Protein AF-A0A4P9Y122-F1 (afdb_monomer)

Sequence (209 aa):
MAFLYACLHCFLRSVYAMAVWLRGRWRLWKDEWLSVSVKDPSSVGAIARQTQHLPRIPTHLGLIPPSRHFTEADLVRIARWAGAIKGIRQVDQVEASLIEVSKEVGRPIDLSDLTLESSHRRGHDHGPGEKDGGTMGRERIAQMARELARERVESSSLGDSEEHPRLTVAALNDRISDPAFPDPELLILYGDEVELQGFPPWQIRLTEF

pLDDT: mean 71.27, std 18.93, range [28.31, 97.38]

Structure (mmCIF, N/CA/C/O backbone):
data_AF-A0A4P9Y122-F1
#
_entry.id   AF-A0A4P9Y122-F1
#
loop_
_atom_site.group_PDB
_atom_site.id
_atom_site.type_symbol
_atom_site.label_atom_id
_atom_site.label_alt_id
_atom_site.label_comp_id
_atom_site.label_asym_id
_atom_site.label_entity_id
_atom_site.label_seq_id
_atom_site.pdbx_PDB_ins_code
_atom_site.Cartn_x
_atom_site.Cartn_y
_atom_site.Cartn_z
_atom_site.occupancy
_atom_site.B_iso_or_equiv
_atom_site.auth_seq_id
_atom_site.auth_comp_id
_atom_site.auth_asym_id
_atom_site.auth_atom_id
_atom_site.pdbx_PDB_model_num
ATOM 1 N N . MET A 1 1 ? 38.522 -2.779 -70.940 1.00 82.25 1 MET A N 1
ATOM 2 C CA . MET A 1 1 ? 37.314 -3.358 -70.305 1.00 82.25 1 MET A CA 1
ATOM 3 C C . MET A 1 1 ? 37.564 -3.879 -68.888 1.00 82.25 1 MET A C 1
ATOM 5 O O . MET A 1 1 ? 36.831 -3.468 -68.002 1.00 82.25 1 MET A O 1
ATOM 9 N N . ALA A 1 2 ? 38.599 -4.689 -68.623 1.00 91.88 2 ALA A N 1
ATOM 10 C CA . ALA A 1 2 ? 38.867 -5.236 -67.277 1.00 91.88 2 ALA A CA 1
ATOM 11 C C . ALA A 1 2 ? 39.013 -4.178 -66.155 1.00 91.88 2 ALA A C 1
ATOM 13 O O . ALA A 1 2 ? 38.461 -4.354 -65.073 1.00 91.88 2 ALA A O 1
ATOM 14 N N . PHE A 1 3 ? 39.671 -3.044 -66.429 1.00 93.94 3 PHE A N 1
ATOM 15 C CA . PHE A 1 3 ? 39.811 -1.945 -65.459 1.00 93.94 3 PHE A CA 1
ATOM 16 C C . PHE A 1 3 ? 38.470 -1.325 -65.032 1.00 93.94 3 PHE A C 1
ATOM 18 O O . PHE A 1 3 ? 38.277 -1.047 -63.854 1.00 93.94 3 PHE A O 1
ATOM 25 N N . LEU A 1 4 ? 37.518 -1.160 -65.958 1.00 94.88 4 LEU A N 1
ATOM 26 C CA . LEU A 1 4 ? 36.194 -0.608 -65.641 1.00 94.88 4 LEU A CA 1
ATOM 27 C C . LEU A 1 4 ? 35.393 -1.557 -64.739 1.00 94.88 4 LEU A C 1
ATOM 29 O O . LEU A 1 4 ? 34.766 -1.104 -63.785 1.00 94.88 4 LEU A O 1
ATOM 33 N N . TYR A 1 5 ? 35.473 -2.870 -64.987 1.00 95.44 5 TYR A N 1
ATOM 34 C CA . TYR A 1 5 ? 34.848 -3.879 -64.126 1.00 95.44 5 TYR A CA 1
ATOM 35 C C . TYR A 1 5 ? 35.468 -3.914 -62.726 1.00 95.44 5 TYR A C 1
ATOM 37 O O . TYR A 1 5 ? 34.734 -3.993 -61.743 1.00 95.44 5 TYR A O 1
ATOM 45 N N . ALA A 1 6 ? 36.796 -3.800 -62.619 1.00 95.81 6 ALA A N 1
ATOM 46 C CA . ALA A 1 6 ? 37.477 -3.738 -61.329 1.00 95.81 6 ALA A CA 1
ATOM 47 C C . ALA A 1 6 ? 37.061 -2.492 -60.526 1.00 95.81 6 ALA A C 1
ATOM 49 O O . ALA A 1 6 ? 36.707 -2.609 -59.352 1.00 95.81 6 ALA A O 1
ATOM 50 N N . CYS A 1 7 ? 37.014 -1.317 -61.165 1.00 96.50 7 CYS A N 1
ATOM 51 C CA . CYS A 1 7 ? 36.560 -0.081 -60.524 1.00 96.50 7 CYS A CA 1
ATOM 52 C C . CYS A 1 7 ? 35.098 -0.169 -60.064 1.00 96.50 7 CYS A C 1
ATOM 54 O O . CYS A 1 7 ? 34.792 0.178 -58.922 1.00 96.50 7 CYS A O 1
ATOM 56 N N . LEU A 1 8 ? 34.205 -0.685 -60.915 1.00 96.38 8 LEU A N 1
ATOM 57 C CA . LEU A 1 8 ? 32.789 -0.856 -60.585 1.00 96.38 8 LEU A CA 1
ATOM 58 C C . LEU A 1 8 ? 32.594 -1.827 -59.411 1.00 96.38 8 LEU A C 1
ATOM 60 O O . LEU A 1 8 ? 31.821 -1.552 -58.494 1.00 96.38 8 LEU A O 1
ATOM 64 N N . HIS A 1 9 ? 33.328 -2.940 -59.404 1.00 95.31 9 HIS A N 1
ATOM 65 C CA . HIS A 1 9 ? 33.256 -3.935 -58.340 1.00 95.31 9 HIS A CA 1
ATOM 66 C C . HIS A 1 9 ? 33.777 -3.389 -56.998 1.00 95.31 9 HIS A C 1
ATOM 68 O O . HIS A 1 9 ? 33.175 -3.633 -55.949 1.00 95.31 9 HIS A O 1
ATOM 74 N N . CYS A 1 10 ? 34.869 -2.617 -57.009 1.00 96.81 10 CYS A N 1
ATOM 75 C CA . CYS A 1 10 ? 35.375 -1.935 -55.814 1.00 96.81 10 CYS A CA 1
ATOM 76 C C . CYS A 1 10 ? 34.373 -0.904 -55.278 1.00 96.81 10 CYS A C 1
ATOM 78 O O . CYS A 1 10 ? 34.146 -0.839 -54.068 1.00 96.81 10 CYS A O 1
ATOM 80 N N . PHE A 1 11 ? 33.723 -0.150 -56.167 1.00 97.38 11 PHE A N 1
ATOM 81 C CA . PHE A 1 11 ? 32.698 0.817 -55.787 1.00 97.38 11 PHE A CA 1
ATOM 82 C C . PHE A 1 11 ? 31.483 0.140 -55.137 1.00 97.38 11 PHE A C 1
ATOM 84 O O . PHE A 1 11 ? 31.090 0.515 -54.034 1.00 97.38 11 PHE A O 1
ATOM 91 N N . LEU A 1 12 ? 30.946 -0.917 -55.756 1.00 97.19 12 LEU A N 1
ATOM 92 C CA . LEU A 1 12 ? 29.828 -1.698 -55.210 1.00 97.19 12 LEU A CA 1
ATOM 93 C C . LEU A 1 12 ? 30.150 -2.287 -53.830 1.00 97.19 12 LEU A C 1
ATOM 95 O O . LEU A 1 12 ? 29.321 -2.210 -52.924 1.00 97.19 12 LEU A O 1
ATOM 99 N N . ARG A 1 13 ? 31.364 -2.822 -53.638 1.00 96.31 13 ARG A N 1
ATOM 100 C CA . ARG A 1 13 ? 31.810 -3.322 -52.327 1.00 96.31 13 ARG A CA 1
ATOM 101 C C . ARG A 1 13 ? 31.891 -2.221 -51.273 1.00 96.31 13 ARG A C 1
ATOM 103 O O . ARG A 1 13 ? 31.473 -2.456 -50.142 1.00 96.31 13 ARG A O 1
ATOM 110 N N . SER A 1 14 ? 32.389 -1.041 -51.636 1.00 96.94 14 SER A N 1
ATOM 111 C CA . SER A 1 14 ? 32.466 0.110 -50.729 1.00 96.94 14 SER A CA 1
ATOM 112 C C . SER A 1 14 ? 31.074 0.589 -50.309 1.00 96.94 14 SER A C 1
ATOM 114 O O . SER A 1 14 ? 30.795 0.723 -49.119 1.00 96.94 14 SER A O 1
ATOM 116 N N . VAL A 1 15 ? 30.157 0.742 -51.271 1.00 97.12 15 VAL A N 1
ATOM 117 C CA . VAL A 1 15 ? 28.767 1.138 -51.001 1.00 97.12 15 VAL A CA 1
ATOM 118 C C . VAL A 1 15 ? 28.062 0.106 -50.120 1.00 97.12 15 VAL A C 1
ATOM 120 O O . VAL A 1 15 ? 27.401 0.478 -49.151 1.00 97.12 15 VAL A O 1
ATOM 123 N N . TYR A 1 16 ? 28.237 -1.187 -50.402 1.00 96.81 16 TYR A N 1
ATOM 124 C CA . TYR A 1 16 ? 27.654 -2.252 -49.588 1.00 96.81 16 TYR A CA 1
ATOM 125 C C . TYR A 1 16 ? 28.206 -2.250 -48.155 1.00 96.81 16 TYR A C 1
ATOM 127 O O . TYR A 1 16 ? 27.434 -2.294 -47.197 1.00 96.81 16 TYR A O 1
ATOM 135 N N . ALA A 1 17 ? 29.527 -2.137 -47.989 1.00 95.69 17 ALA A N 1
ATOM 136 C CA . ALA A 1 17 ? 30.156 -2.053 -46.673 1.00 95.69 17 ALA A CA 1
ATOM 137 C C . ALA A 1 17 ? 29.669 -0.823 -45.890 1.00 95.69 17 ALA A C 1
ATOM 139 O O . ALA A 1 17 ? 29.343 -0.933 -44.707 1.00 95.69 17 ALA A O 1
ATOM 140 N N . MET A 1 18 ? 29.535 0.324 -46.560 1.00 96.38 18 MET A N 1
ATOM 141 C CA . MET A 1 18 ? 29.007 1.550 -45.966 1.00 96.38 18 MET A CA 1
ATOM 142 C C . MET A 1 18 ? 27.544 1.390 -45.538 1.00 96.38 18 MET A C 1
ATOM 144 O O . MET A 1 18 ? 27.188 1.798 -44.436 1.00 96.38 18 MET A O 1
ATOM 148 N N . ALA A 1 19 ? 26.706 0.742 -46.350 1.00 96.25 19 ALA A N 1
ATOM 149 C CA . ALA A 1 19 ? 25.311 0.473 -46.007 1.00 96.25 19 ALA A CA 1
ATOM 150 C C . ALA A 1 19 ? 25.177 -0.465 -44.794 1.00 96.25 19 ALA A C 1
ATOM 152 O O . ALA A 1 19 ? 24.363 -0.216 -43.902 1.00 96.25 19 ALA A O 1
ATOM 153 N N . VAL A 1 20 ? 25.999 -1.518 -44.720 1.00 95.00 20 VAL A N 1
ATOM 154 C CA . VAL A 1 20 ? 26.025 -2.437 -43.569 1.00 95.00 20 VAL A CA 1
ATOM 155 C C . VAL A 1 20 ? 26.505 -1.716 -42.306 1.00 95.00 20 VAL A C 1
ATOM 157 O O . VAL A 1 20 ? 25.888 -1.864 -41.248 1.00 95.00 20 VAL A O 1
ATOM 160 N N . TRP A 1 21 ? 27.546 -0.887 -42.419 1.00 96.25 21 TRP A N 1
ATOM 161 C CA . TRP A 1 21 ? 28.059 -0.082 -41.310 1.00 96.25 21 TRP A CA 1
ATOM 162 C C . TRP A 1 21 ? 27.022 0.933 -40.808 1.00 96.25 21 TRP A C 1
ATOM 164 O O . TRP A 1 21 ? 26.738 0.977 -39.611 1.00 96.25 21 TRP A O 1
ATOM 174 N N . LEU A 1 22 ? 26.375 1.672 -41.717 1.00 95.50 22 LEU A N 1
ATOM 175 C CA . LEU A 1 22 ? 25.293 2.613 -41.403 1.00 95.50 22 LEU A CA 1
ATOM 176 C C . LEU A 1 22 ? 24.115 1.916 -40.718 1.00 95.50 22 LEU A C 1
ATOM 178 O O . LEU A 1 22 ? 23.595 2.420 -39.726 1.00 95.50 22 LEU A O 1
ATOM 182 N N . ARG A 1 23 ? 23.719 0.726 -41.186 1.00 93.38 23 ARG A N 1
ATOM 183 C CA . ARG A 1 23 ? 22.642 -0.058 -40.563 1.00 93.38 23 ARG A CA 1
ATOM 184 C C . ARG A 1 23 ? 23.013 -0.551 -39.160 1.00 93.38 23 ARG A C 1
ATOM 186 O O . ARG A 1 23 ? 22.141 -0.642 -38.296 1.00 93.38 23 ARG A O 1
ATOM 193 N N . GLY A 1 24 ? 24.281 -0.884 -38.920 1.00 91.06 24 GLY A N 1
ATOM 194 C CA . GLY A 1 24 ? 24.791 -1.202 -37.583 1.00 91.06 24 GLY A CA 1
ATOM 195 C C . GLY A 1 24 ? 24.736 0.010 -36.652 1.00 91.06 24 GLY A C 1
ATOM 196 O O . GLY A 1 24 ? 24.164 -0.068 -35.568 1.00 91.06 24 GLY A O 1
ATOM 197 N N . ARG A 1 25 ? 25.246 1.151 -37.127 1.00 92.44 25 ARG A N 1
ATOM 198 C CA . ARG A 1 25 ? 25.264 2.431 -36.405 1.00 92.44 25 ARG A CA 1
ATOM 199 C C . ARG A 1 25 ? 23.854 2.917 -36.050 1.00 92.44 25 ARG A C 1
ATOM 201 O O . ARG A 1 25 ? 23.623 3.336 -34.923 1.00 92.44 25 ARG A O 1
ATOM 208 N N . TRP A 1 26 ? 22.910 2.791 -36.984 1.00 91.06 26 TRP A N 1
ATOM 209 C CA . TRP A 1 26 ? 21.507 3.160 -36.786 1.00 91.06 26 TRP A CA 1
ATOM 210 C C . TRP A 1 26 ? 20.840 2.367 -35.660 1.00 91.06 26 TRP A C 1
ATOM 212 O O . TRP A 1 26 ? 20.051 2.932 -34.914 1.00 91.06 26 TRP A O 1
ATOM 222 N N . ARG A 1 27 ? 21.150 1.071 -35.508 1.00 87.31 27 ARG A N 1
ATOM 223 C CA . ARG A 1 27 ? 20.587 0.258 -34.416 1.00 87.31 27 ARG A CA 1
ATOM 224 C C . ARG A 1 27 ? 21.072 0.729 -33.048 1.00 87.31 27 ARG A C 1
ATOM 226 O O . ARG A 1 27 ? 20.244 0.952 -32.179 1.00 87.31 27 ARG A O 1
ATOM 233 N N . LEU A 1 28 ? 22.373 0.980 -32.911 1.00 84.81 28 LEU A N 1
ATOM 234 C CA . LEU A 1 28 ? 22.946 1.506 -31.668 1.00 84.81 28 LEU A CA 1
ATOM 235 C C . LEU A 1 28 ? 22.356 2.871 -31.304 1.00 84.81 28 LEU A C 1
ATOM 237 O O . LEU A 1 28 ? 21.944 3.085 -30.170 1.00 84.81 28 LEU A O 1
ATOM 241 N N . TRP A 1 29 ? 22.246 3.766 -32.288 1.00 86.19 29 TRP A N 1
ATOM 242 C C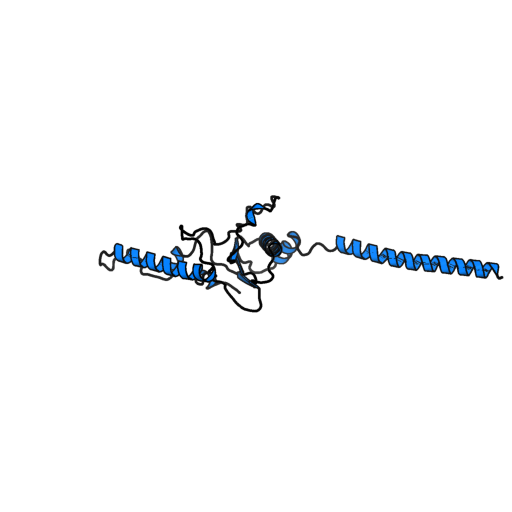A . TRP A 1 29 ? 21.617 5.068 -32.082 1.00 86.19 29 TRP A CA 1
ATOM 243 C C . TRP A 1 29 ? 20.145 4.948 -31.721 1.00 86.19 29 TRP A C 1
ATOM 245 O O . TRP A 1 29 ? 19.684 5.681 -30.861 1.00 86.19 29 TRP A O 1
ATOM 255 N N . LYS A 1 30 ? 19.402 4.031 -32.346 1.00 85.38 30 LYS A N 1
ATOM 256 C CA . LYS A 1 30 ? 17.987 3.815 -32.037 1.00 85.38 30 LYS A CA 1
ATOM 257 C C . LYS A 1 30 ? 17.795 3.371 -30.586 1.00 85.38 30 LYS A C 1
ATOM 259 O O . LYS A 1 30 ? 16.884 3.875 -29.940 1.00 85.38 30 LYS A O 1
ATOM 264 N N . ASP A 1 31 ? 18.639 2.478 -30.079 1.00 74.88 31 ASP A N 1
ATOM 265 C CA . ASP A 1 31 ? 18.526 1.972 -28.707 1.00 74.88 31 ASP A CA 1
ATOM 266 C C . ASP A 1 31 ? 18.892 3.051 -27.671 1.00 74.88 31 ASP A C 1
ATOM 268 O O . ASP A 1 31 ? 18.203 3.199 -26.664 1.00 74.88 31 ASP A O 1
ATOM 272 N N . GLU A 1 32 ? 19.903 3.876 -27.959 1.00 78.25 32 GLU A N 1
ATOM 273 C CA . GLU A 1 32 ? 20.288 5.030 -27.133 1.00 78.25 32 GLU A CA 1
ATOM 274 C C . GLU A 1 32 ? 19.241 6.158 -27.174 1.00 78.25 32 GLU A C 1
ATOM 276 O O . GLU A 1 32 ? 18.927 6.779 -26.162 1.00 78.25 32 GLU A O 1
ATOM 281 N N . TRP A 1 33 ? 18.620 6.402 -28.330 1.00 75.44 33 TRP A N 1
ATOM 282 C CA . TRP A 1 33 ? 17.546 7.391 -28.439 1.00 75.44 33 TRP A CA 1
ATOM 283 C C . TRP A 1 33 ? 16.262 6.927 -27.751 1.00 75.44 33 TRP A C 1
ATOM 285 O O . TRP A 1 33 ? 15.559 7.733 -27.143 1.00 75.44 33 TRP A O 1
ATOM 295 N N . LEU A 1 34 ? 15.943 5.633 -27.829 1.00 66.75 34 LEU A N 1
ATOM 296 C CA . LEU A 1 34 ? 14.786 5.066 -27.141 1.00 66.75 34 LEU A CA 1
ATOM 297 C C . LEU A 1 34 ? 14.987 5.057 -25.623 1.00 66.75 34 LEU A C 1
ATOM 299 O O . LEU A 1 34 ? 14.037 5.366 -24.910 1.00 66.75 34 LEU A O 1
ATOM 303 N N . SER A 1 35 ? 16.196 4.797 -25.118 1.00 59.69 35 SER A N 1
ATOM 304 C CA . SER A 1 35 ? 16.461 4.866 -23.674 1.00 59.69 35 SER A CA 1
ATOM 305 C C . SER A 1 35 ? 16.363 6.292 -23.119 1.00 59.69 35 SER A C 1
ATOM 307 O O . SER A 1 35 ? 15.914 6.476 -21.992 1.00 59.69 35 SER A O 1
ATOM 309 N N . VAL A 1 36 ? 16.697 7.308 -23.921 1.00 64.81 36 VAL A N 1
ATOM 310 C CA . VAL A 1 36 ? 16.536 8.728 -23.556 1.00 64.81 36 VAL A CA 1
ATOM 311 C C . VAL A 1 36 ? 15.088 9.215 -23.727 1.00 64.81 36 VAL A C 1
ATOM 313 O O . VAL A 1 36 ? 14.647 10.119 -23.016 1.00 64.81 36 VAL A O 1
ATOM 316 N N . SER A 1 37 ? 14.327 8.639 -24.664 1.00 56.31 37 SER A N 1
ATOM 317 C CA . SER A 1 37 ? 12.972 9.103 -25.003 1.00 56.31 37 SER A CA 1
ATOM 318 C C . SER A 1 37 ? 11.857 8.406 -24.215 1.00 56.31 37 SER A C 1
ATOM 320 O O . SER A 1 37 ? 10.784 8.989 -24.026 1.00 56.31 37 SER A O 1
ATOM 322 N N . VAL A 1 38 ? 12.094 7.197 -23.694 1.00 55.53 38 VAL A N 1
ATOM 323 C CA . VAL A 1 38 ? 11.171 6.560 -22.750 1.00 55.53 38 VAL A CA 1
ATOM 324 C C . VAL A 1 38 ? 11.290 7.300 -21.422 1.00 55.53 38 VAL A C 1
ATOM 326 O O . VAL A 1 38 ? 12.152 7.015 -20.596 1.00 55.53 38 VAL A O 1
ATOM 329 N N . LYS A 1 39 ? 10.410 8.289 -21.225 1.00 59.78 39 LYS A N 1
ATOM 330 C CA . LYS A 1 39 ? 10.147 8.858 -19.901 1.00 59.78 39 LYS A CA 1
ATOM 331 C C . LYS A 1 39 ? 9.916 7.695 -18.955 1.00 59.78 39 LYS A C 1
ATOM 333 O O . LYS A 1 39 ? 8.984 6.926 -19.178 1.00 59.78 39 LYS A O 1
ATOM 338 N N . ASP A 1 40 ? 10.773 7.588 -17.947 1.00 61.84 40 ASP A N 1
ATOM 339 C CA . ASP A 1 40 ? 10.692 6.545 -16.940 1.00 61.84 40 ASP A CA 1
ATOM 340 C C . ASP A 1 40 ? 9.242 6.480 -16.422 1.00 61.84 40 ASP A C 1
ATOM 342 O O . ASP A 1 40 ? 8.759 7.462 -15.837 1.00 61.84 40 ASP A O 1
ATOM 346 N N . PRO A 1 41 ? 8.501 5.388 -16.692 1.00 62.00 41 PRO A N 1
ATOM 347 C CA . PRO A 1 41 ? 7.119 5.262 -16.246 1.00 62.00 41 PRO A CA 1
ATOM 348 C C . PRO A 1 41 ? 7.031 5.264 -14.716 1.00 62.00 41 PRO A C 1
ATOM 350 O O . PRO A 1 41 ? 5.981 5.585 -14.173 1.00 62.00 41 PRO A O 1
ATOM 353 N N . SER A 1 42 ? 8.143 4.989 -14.023 1.00 64.31 42 SER A N 1
ATOM 354 C CA . SER A 1 42 ? 8.256 5.088 -12.569 1.00 64.31 42 SER A CA 1
ATOM 355 C C . SER A 1 42 ? 8.569 6.503 -12.066 1.00 64.31 42 SER A C 1
ATOM 357 O O . SER A 1 42 ? 8.695 6.723 -10.858 1.00 64.31 42 SER A O 1
ATOM 359 N N . SER A 1 43 ? 8.674 7.489 -12.966 1.00 76.88 43 SER A N 1
ATOM 360 C CA . SER A 1 43 ? 8.840 8.881 -12.563 1.00 76.88 43 SER A CA 1
ATOM 361 C C . SER A 1 43 ? 7.612 9.363 -11.788 1.00 76.88 43 SER A C 1
ATOM 363 O O . SER A 1 43 ? 6.468 9.197 -12.211 1.00 76.88 43 SER A O 1
ATOM 365 N N . VAL A 1 44 ? 7.863 10.031 -10.661 1.00 73.81 44 VAL A N 1
ATOM 366 C CA . VAL A 1 44 ? 6.844 10.608 -9.763 1.00 73.81 44 VAL A CA 1
ATOM 367 C C . VAL A 1 44 ? 5.807 11.427 -10.544 1.00 73.81 44 VAL A C 1
ATOM 369 O O . VAL A 1 44 ? 4.607 11.323 -10.308 1.00 73.81 44 VAL A O 1
ATOM 372 N N . GLY A 1 45 ? 6.253 12.198 -11.542 1.00 75.25 45 GLY A N 1
ATOM 373 C CA . GLY A 1 45 ? 5.366 13.006 -12.379 1.00 75.25 45 GLY A CA 1
ATOM 374 C C . GLY A 1 45 ? 4.485 12.202 -13.343 1.00 75.25 45 GLY A C 1
ATOM 375 O O . GLY A 1 45 ? 3.397 12.667 -13.680 1.00 75.25 45 GLY A O 1
ATOM 376 N N . ALA A 1 46 ? 4.924 11.026 -13.801 1.00 80.38 46 ALA A N 1
ATOM 377 C CA . ALA A 1 46 ? 4.092 10.135 -14.609 1.00 80.38 46 ALA A CA 1
ATOM 378 C C . ALA A 1 46 ? 3.002 9.485 -13.749 1.00 80.38 46 ALA A C 1
ATOM 380 O O . ALA A 1 46 ? 1.834 9.525 -14.132 1.00 80.38 46 ALA A O 1
ATOM 381 N N . ILE A 1 47 ? 3.370 9.004 -12.558 1.00 80.44 47 ILE A N 1
ATOM 382 C CA . ILE A 1 47 ? 2.447 8.399 -11.587 1.00 80.44 47 ILE A CA 1
ATOM 383 C C . ILE A 1 47 ? 1.379 9.410 -11.170 1.00 80.44 47 ILE A C 1
ATOM 385 O O . ILE A 1 47 ? 0.192 9.136 -11.310 1.00 80.44 47 ILE A O 1
ATOM 389 N N . ALA A 1 48 ? 1.782 10.624 -10.785 1.00 81.56 48 ALA A N 1
ATOM 390 C CA . ALA A 1 48 ? 0.846 11.674 -10.392 1.00 81.56 48 ALA A CA 1
ATOM 391 C C . ALA A 1 48 ? -0.165 12.024 -11.499 1.00 81.56 48 ALA A C 1
ATOM 393 O O . ALA A 1 48 ? -1.314 12.342 -11.211 1.00 81.56 48 ALA A O 1
ATOM 394 N N . ARG A 1 49 ? 0.234 11.971 -12.779 1.00 82.88 49 ARG A N 1
ATOM 395 C CA . ARG A 1 49 ? -0.687 12.178 -13.916 1.00 82.88 49 ARG A CA 1
ATOM 396 C C . ARG A 1 49 ? -1.611 10.984 -14.124 1.00 82.88 49 ARG A C 1
ATOM 398 O O . ARG A 1 49 ? -2.776 11.166 -14.463 1.00 82.88 49 ARG A O 1
ATOM 405 N N . GLN A 1 50 ? -1.098 9.772 -13.937 1.00 83.81 50 GLN A N 1
ATOM 406 C CA . GLN A 1 50 ? -1.887 8.550 -14.042 1.00 83.81 50 GLN A CA 1
ATOM 407 C C . GLN A 1 50 ? -2.882 8.404 -12.893 1.00 83.81 50 GLN A C 1
ATOM 409 O O . GLN A 1 50 ? -3.918 7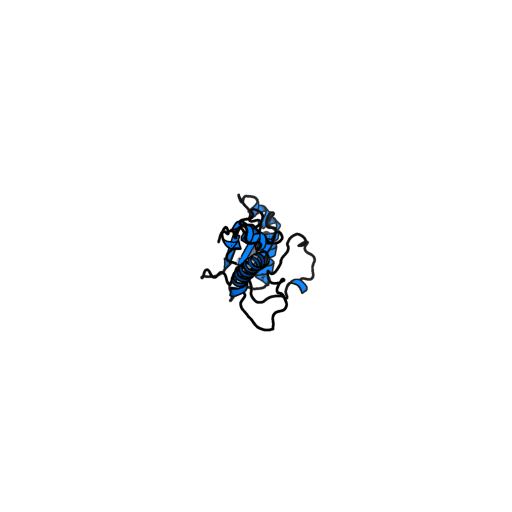.798 -13.085 1.00 83.81 50 GLN A O 1
ATOM 414 N N . THR A 1 51 ? -2.655 8.994 -11.726 1.00 85.75 51 THR A N 1
ATOM 415 C CA . THR A 1 51 ? -3.626 8.885 -10.627 1.00 85.75 51 THR A CA 1
ATOM 416 C C . THR A 1 51 ? -4.681 9.985 -10.618 1.00 85.75 51 THR A C 1
ATOM 418 O O . THR A 1 51 ? -5.671 9.864 -9.906 1.00 85.75 51 THR A O 1
ATOM 421 N N . GLN A 1 52 ? -4.540 11.027 -11.445 1.00 86.19 52 GLN A N 1
ATOM 422 C CA . GLN A 1 52 ? -5.498 12.144 -11.522 1.00 86.19 52 GLN A CA 1
ATOM 423 C C . GLN A 1 52 ? -6.910 11.744 -11.955 1.00 86.19 52 GLN A C 1
ATOM 425 O O . GLN A 1 52 ? -7.856 12.469 -11.665 1.00 86.19 52 GLN A O 1
ATOM 430 N N . HIS A 1 53 ? -7.052 10.636 -12.679 1.00 88.56 53 HIS A N 1
ATOM 431 C CA . HIS A 1 53 ? -8.344 10.179 -13.187 1.00 88.56 53 HIS A CA 1
ATOM 432 C C . HIS A 1 53 ? -8.998 9.112 -12.302 1.00 88.56 53 HIS A C 1
ATOM 434 O O . HIS A 1 53 ? -10.080 8.632 -12.638 1.00 88.56 53 HIS A O 1
ATOM 440 N N . LEU A 1 54 ? -8.355 8.719 -11.197 1.00 87.44 54 LEU A N 1
ATOM 441 C CA . LEU A 1 54 ? -8.935 7.751 -10.276 1.00 87.44 54 LEU A CA 1
ATOM 442 C C . LEU A 1 54 ? -10.099 8.401 -9.510 1.00 87.44 54 LEU A C 1
ATOM 444 O O . LEU A 1 54 ? -9.949 9.516 -9.008 1.00 87.44 54 LEU A O 1
ATOM 448 N N . PRO A 1 55 ? -11.258 7.726 -9.404 1.00 90.56 55 PRO A N 1
ATOM 449 C CA . PRO A 1 55 ? -12.443 8.294 -8.760 1.00 90.56 55 PRO A CA 1
ATOM 450 C C . PRO A 1 55 ? -12.264 8.463 -7.246 1.00 90.56 55 PRO A C 1
ATOM 452 O O . PRO A 1 55 ? -12.842 9.371 -6.652 1.00 90.56 55 PRO A O 1
ATOM 455 N N . ARG A 1 56 ? -11.465 7.590 -6.625 1.00 89.50 56 ARG A N 1
ATOM 456 C CA . ARG A 1 56 ? -11.130 7.616 -5.203 1.00 89.50 56 ARG A CA 1
ATOM 457 C C . ARG A 1 56 ? -9.686 7.161 -5.028 1.00 89.50 56 ARG A C 1
ATOM 459 O O . ARG A 1 56 ? -9.239 6.246 -5.714 1.00 89.50 56 ARG A O 1
ATOM 466 N N . ILE A 1 57 ? -8.974 7.822 -4.124 1.00 88.38 57 ILE A N 1
ATOM 467 C CA . ILE A 1 57 ? -7.609 7.478 -3.726 1.00 88.38 57 ILE A CA 1
ATOM 468 C C . ILE A 1 57 ? -7.664 7.143 -2.234 1.00 88.38 57 ILE A C 1
ATOM 470 O O . ILE A 1 57 ? -8.251 7.938 -1.492 1.00 88.38 57 ILE A O 1
ATOM 474 N N . PRO A 1 58 ? -7.097 6.004 -1.796 1.00 87.88 58 PRO A N 1
ATOM 475 C CA . PRO A 1 58 ? -7.042 5.678 -0.382 1.00 87.88 58 PRO A CA 1
ATOM 476 C C . PRO A 1 58 ? -6.159 6.689 0.356 1.00 87.88 58 PRO A C 1
ATOM 478 O O . PRO A 1 58 ? -5.105 7.098 -0.124 1.00 87.88 58 PRO A O 1
ATOM 481 N N . THR A 1 59 ? -6.598 7.108 1.530 1.00 84.38 59 THR A N 1
ATOM 482 C CA . THR A 1 59 ? -5.872 8.019 2.420 1.00 84.38 59 THR A CA 1
ATOM 483 C C . THR A 1 59 ? -4.808 7.289 3.231 1.00 84.38 59 THR A C 1
ATOM 485 O O . THR A 1 59 ? -3.734 7.845 3.474 1.00 84.38 59 THR A O 1
ATOM 488 N N . HIS A 1 60 ? -5.088 6.035 3.579 1.00 83.38 60 HIS A N 1
ATOM 489 C CA . HIS A 1 60 ? -4.181 5.133 4.265 1.00 83.38 60 HIS A CA 1
ATOM 490 C C . HIS A 1 60 ? -4.097 3.807 3.492 1.00 83.38 60 HIS A C 1
ATOM 492 O O . HIS A 1 60 ? -5.106 3.134 3.262 1.00 83.38 60 HIS A O 1
ATOM 498 N N . LEU A 1 61 ? -2.876 3.478 3.064 1.00 85.19 61 LEU A N 1
ATOM 499 C CA . LEU A 1 61 ? -2.514 2.256 2.360 1.00 85.19 61 LEU A CA 1
ATOM 500 C C . LEU A 1 61 ? -1.744 1.310 3.291 1.00 85.19 61 LEU A C 1
ATOM 502 O O . LEU A 1 61 ? -0.660 1.650 3.755 1.00 85.19 61 LEU A O 1
ATOM 506 N N . GLY A 1 62 ? -2.257 0.106 3.507 1.00 84.69 62 GLY A N 1
ATOM 507 C CA . GLY A 1 62 ? -1.513 -0.968 4.153 1.00 84.69 62 GLY A CA 1
ATOM 508 C C . GLY A 1 62 ? -0.761 -1.827 3.134 1.00 84.69 62 GLY A C 1
ATOM 509 O O . GLY A 1 62 ? -1.240 -2.069 2.022 1.00 84.69 62 GLY A O 1
ATOM 510 N N . LEU A 1 63 ? 0.393 -2.348 3.534 1.00 85.81 63 LEU A N 1
ATOM 511 C CA . LEU A 1 63 ? 1.225 -3.247 2.746 1.00 85.81 63 LEU A CA 1
ATOM 512 C C . LEU A 1 63 ? 1.591 -4.491 3.557 1.00 85.81 63 LEU A C 1
ATOM 514 O O . LEU A 1 63 ? 2.152 -4.383 4.651 1.00 85.81 63 LEU A O 1
ATOM 518 N N . ILE A 1 64 ? 1.335 -5.671 2.993 1.00 83.81 64 ILE A N 1
ATOM 519 C CA . ILE A 1 64 ? 1.806 -6.940 3.556 1.00 83.81 64 ILE A CA 1
ATOM 520 C C . ILE A 1 64 ? 2.714 -7.605 2.523 1.00 83.81 64 ILE A C 1
ATOM 522 O O . ILE A 1 64 ? 2.223 -8.146 1.524 1.00 83.81 64 ILE A O 1
ATOM 526 N N . PRO A 1 65 ? 4.040 -7.523 2.712 1.00 78.00 65 PRO A N 1
ATOM 527 C CA . PRO A 1 65 ? 4.985 -8.066 1.758 1.00 78.00 65 PRO A CA 1
ATOM 528 C C . PRO A 1 65 ? 5.024 -9.603 1.773 1.00 78.00 65 PRO A C 1
ATOM 530 O O . PRO A 1 65 ? 4.756 -10.238 2.799 1.00 78.00 65 PRO A O 1
ATOM 533 N N . PRO A 1 66 ? 5.414 -10.227 0.646 1.00 75.12 66 PRO A N 1
ATOM 534 C CA . PRO A 1 66 ? 5.623 -11.662 0.586 1.00 75.12 66 PRO A CA 1
ATOM 535 C C . PRO A 1 66 ? 6.923 -12.028 1.311 1.00 75.12 66 PRO A C 1
ATOM 537 O O . PRO A 1 66 ? 7.987 -11.475 1.031 1.00 75.12 66 PRO A O 1
ATOM 540 N N . SER A 1 67 ? 6.874 -13.049 2.162 1.00 68.12 67 SER A N 1
ATOM 541 C CA . SER A 1 67 ? 7.977 -13.446 3.054 1.00 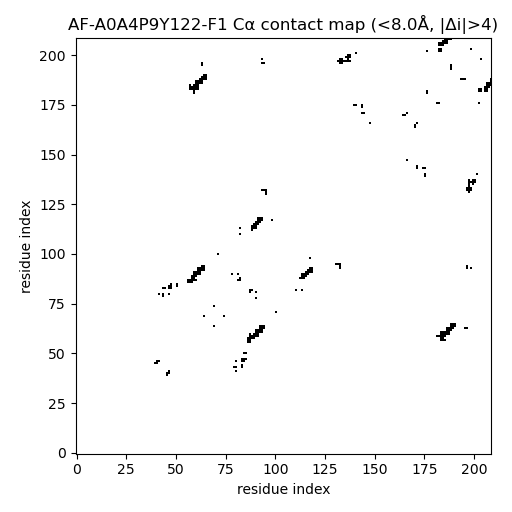68.12 67 SER A CA 1
ATOM 542 C C . SER A 1 67 ? 9.284 -13.897 2.375 1.00 68.12 67 SER A C 1
ATOM 544 O O . SER A 1 67 ? 10.281 -14.099 3.064 1.00 68.12 67 SER A O 1
ATOM 546 N N . ARG A 1 68 ? 9.319 -14.109 1.048 1.00 65.75 68 ARG A N 1
ATOM 547 C CA . ARG A 1 68 ? 10.459 -14.776 0.376 1.00 65.75 68 ARG A CA 1
ATOM 548 C C . ARG A 1 68 ? 11.221 -13.955 -0.662 1.00 65.75 68 ARG A C 1
ATOM 550 O O . ARG A 1 68 ? 12.334 -14.345 -1.004 1.00 65.75 68 ARG A O 1
ATOM 557 N N . HIS A 1 69 ? 10.681 -12.843 -1.159 1.00 69.38 69 HIS A N 1
ATOM 558 C CA . HIS A 1 69 ? 11.278 -12.140 -2.312 1.00 69.38 69 HIS A CA 1
ATOM 559 C C . HIS A 1 69 ? 11.199 -10.621 -2.252 1.00 69.38 69 HIS A C 1
ATOM 561 O O . HIS A 1 69 ? 11.543 -9.949 -3.222 1.00 69.38 69 HIS A O 1
ATOM 567 N N . PHE A 1 70 ? 10.746 -10.078 -1.135 1.00 75.88 70 PHE A N 1
ATOM 568 C CA . PHE A 1 70 ? 10.551 -8.654 -1.020 1.00 75.88 70 PHE A CA 1
ATOM 569 C C . PHE A 1 70 ? 11.844 -7.968 -0.610 1.00 75.88 70 PHE A C 1
ATOM 571 O O . PHE A 1 70 ? 12.409 -8.267 0.440 1.00 75.88 70 PHE A O 1
ATOM 578 N N . THR A 1 71 ? 12.351 -7.086 -1.468 1.00 79.81 71 THR A N 1
ATOM 579 C CA . THR A 1 71 ? 13.571 -6.341 -1.164 1.00 79.81 71 THR A CA 1
ATOM 580 C C . THR A 1 71 ? 13.235 -4.986 -0.561 1.00 79.81 71 THR A C 1
ATOM 582 O O . THR A 1 71 ? 12.228 -4.364 -0.889 1.00 79.81 71 THR A O 1
ATOM 585 N N . GLU A 1 72 ? 14.132 -4.456 0.263 1.00 75.19 72 GLU A N 1
ATOM 586 C CA . GLU A 1 72 ? 14.042 -3.080 0.762 1.00 75.19 72 GLU A CA 1
ATOM 587 C C . GLU A 1 72 ? 13.928 -2.050 -0.380 1.00 75.19 72 GLU A C 1
ATOM 589 O O . GLU A 1 72 ? 13.214 -1.051 -0.289 1.00 75.19 72 GLU A O 1
ATOM 594 N N . ALA A 1 73 ? 14.566 -2.327 -1.519 1.00 78.38 73 ALA A N 1
ATOM 595 C CA . ALA A 1 73 ? 14.442 -1.500 -2.710 1.00 78.38 73 ALA A CA 1
ATOM 596 C C . ALA A 1 73 ? 13.011 -1.479 -3.280 1.00 78.38 73 ALA A C 1
ATOM 598 O O . ALA A 1 73 ? 12.639 -0.512 -3.951 1.00 78.38 73 ALA A O 1
ATOM 599 N N . ASP A 1 74 ? 12.214 -2.527 -3.067 1.00 81.25 74 ASP A N 1
ATOM 600 C CA . ASP A 1 74 ? 10.799 -2.563 -3.448 1.00 81.25 74 ASP A CA 1
ATOM 601 C C . ASP A 1 74 ? 9.959 -1.696 -2.504 1.00 81.25 74 ASP A C 1
ATOM 603 O O . ASP A 1 74 ? 9.157 -0.897 -2.988 1.00 81.25 74 ASP A O 1
ATOM 607 N N . LEU A 1 75 ? 10.226 -1.730 -1.193 1.00 76.69 75 LEU A N 1
ATOM 608 C CA . LEU A 1 75 ? 9.593 -0.831 -0.214 1.00 76.69 75 LEU A CA 1
ATOM 609 C C . LEU A 1 75 ? 9.814 0.631 -0.543 1.00 76.69 75 LEU A C 1
ATOM 611 O O . LEU A 1 75 ? 8.865 1.407 -0.621 1.00 76.69 75 LEU A O 1
ATOM 615 N N . VAL A 1 76 ? 11.067 1.007 -0.789 1.00 77.75 76 VAL A N 1
ATOM 616 C CA . VAL A 1 76 ? 11.415 2.389 -1.128 1.00 77.75 76 VAL A CA 1
ATOM 617 C C . VAL A 1 76 ? 10.720 2.820 -2.421 1.00 77.75 76 VAL A C 1
ATOM 619 O O . VAL A 1 76 ? 10.315 3.977 -2.553 1.00 77.75 76 VAL A O 1
ATOM 622 N N . ARG A 1 77 ? 10.551 1.907 -3.386 1.00 81.31 77 ARG A N 1
ATOM 623 C CA . ARG A 1 77 ? 9.808 2.185 -4.622 1.00 81.31 77 ARG A CA 1
ATOM 624 C C . ARG A 1 77 ? 8.320 2.370 -4.355 1.00 81.31 77 ARG A C 1
ATOM 626 O O . ARG A 1 77 ? 7.763 3.352 -4.835 1.00 81.31 77 ARG A O 1
ATOM 633 N N . ILE A 1 78 ? 7.708 1.495 -3.567 1.00 82.19 78 ILE A N 1
ATOM 634 C CA . ILE A 1 78 ? 6.288 1.573 -3.218 1.00 82.19 78 ILE A CA 1
ATOM 635 C C . ILE A 1 78 ? 5.997 2.833 -2.403 1.00 82.19 78 ILE A C 1
ATOM 637 O O . ILE A 1 78 ? 5.082 3.571 -2.750 1.00 82.19 78 ILE A O 1
ATOM 641 N N . ALA A 1 79 ? 6.815 3.152 -1.401 1.00 77.56 79 ALA A N 1
ATOM 642 C CA . ALA A 1 79 ? 6.690 4.385 -0.630 1.00 77.56 79 ALA A CA 1
ATOM 643 C C . ALA A 1 79 ? 6.838 5.630 -1.518 1.00 77.56 79 ALA A C 1
ATOM 645 O O . ALA A 1 79 ? 6.068 6.582 -1.405 1.00 77.56 79 ALA A O 1
ATOM 646 N N . ARG A 1 80 ? 7.782 5.610 -2.470 1.00 76.56 80 ARG A N 1
ATOM 647 C CA . ARG A 1 80 ? 7.940 6.688 -3.457 1.00 76.56 80 ARG A CA 1
ATOM 648 C C . ARG A 1 80 ? 6.717 6.818 -4.361 1.00 76.56 80 ARG A C 1
ATOM 650 O O . ARG A 1 80 ? 6.339 7.934 -4.705 1.00 76.56 80 ARG A O 1
ATOM 657 N N . TRP A 1 81 ? 6.118 5.704 -4.771 1.00 82.00 81 TRP A N 1
ATOM 658 C CA . TRP A 1 81 ? 4.898 5.712 -5.574 1.00 82.00 81 TRP A CA 1
ATOM 659 C C . TRP A 1 81 ? 3.719 6.231 -4.769 1.00 82.00 81 TRP A C 1
ATOM 661 O O . TRP A 1 81 ? 3.041 7.132 -5.240 1.00 82.00 81 TRP A O 1
ATOM 671 N N . ALA A 1 82 ? 3.532 5.753 -3.542 1.00 81.06 82 ALA A N 1
ATOM 672 C CA . ALA A 1 82 ? 2.497 6.240 -2.646 1.00 81.06 82 ALA A CA 1
ATOM 673 C C . ALA A 1 82 ? 2.612 7.754 -2.426 1.00 81.06 82 ALA A C 1
ATOM 675 O O . ALA A 1 82 ? 1.631 8.471 -2.578 1.00 81.06 82 ALA A O 1
ATOM 676 N N . GLY A 1 83 ? 3.830 8.258 -2.213 1.00 76.69 83 GLY A N 1
ATOM 677 C CA . GLY A 1 83 ? 4.076 9.691 -2.097 1.00 76.69 83 GLY A CA 1
ATOM 678 C C . GLY A 1 83 ? 3.873 10.502 -3.372 1.00 76.69 83 GLY A C 1
ATOM 679 O O . GLY A 1 83 ? 3.530 11.681 -3.318 1.00 76.69 83 GLY A O 1
ATOM 680 N N . ALA A 1 84 ? 4.054 9.882 -4.538 1.00 77.75 84 ALA A N 1
ATOM 681 C CA . ALA A 1 84 ? 3.737 10.507 -5.818 1.00 77.75 84 ALA A CA 1
ATOM 682 C C . ALA A 1 84 ? 2.221 10.666 -6.027 1.00 77.75 84 ALA A C 1
ATOM 684 O O . ALA A 1 84 ? 1.780 11.546 -6.772 1.00 77.75 84 ALA A O 1
ATOM 685 N N . ILE A 1 85 ? 1.422 9.812 -5.386 1.00 81.81 85 ILE A N 1
ATOM 686 C CA . ILE A 1 85 ? -0.033 9.823 -5.470 1.00 81.81 85 ILE A CA 1
ATOM 687 C C . ILE A 1 85 ? -0.563 10.845 -4.468 1.00 81.81 85 ILE A C 1
ATOM 689 O O . ILE A 1 85 ? -0.640 10.609 -3.265 1.00 81.81 85 ILE A O 1
ATOM 693 N N . LYS A 1 86 ? -0.984 12.002 -4.978 1.00 72.25 86 LYS A N 1
ATOM 694 C CA . LYS A 1 86 ? -1.597 13.050 -4.158 1.00 72.25 86 LYS A CA 1
ATOM 695 C C . LYS A 1 86 ? -2.872 12.518 -3.486 1.00 72.25 86 LYS A C 1
ATOM 697 O O . LYS A 1 86 ? -3.905 12.415 -4.139 1.00 72.25 86 LYS A O 1
ATOM 702 N N . GLY A 1 87 ? -2.803 12.221 -2.191 1.00 66.56 87 GLY A N 1
ATOM 703 C CA . GLY A 1 87 ? -3.945 11.740 -1.407 1.00 66.56 87 GLY A CA 1
ATOM 704 C C . GLY A 1 87 ? -3.590 10.660 -0.391 1.00 66.56 87 GLY A C 1
ATOM 705 O O . GLY A 1 87 ? -4.211 10.637 0.669 1.00 66.56 87 GLY A O 1
ATOM 706 N N . ILE A 1 88 ? -2.563 9.849 -0.665 1.00 75.06 88 ILE A N 1
ATOM 707 C CA . ILE A 1 88 ?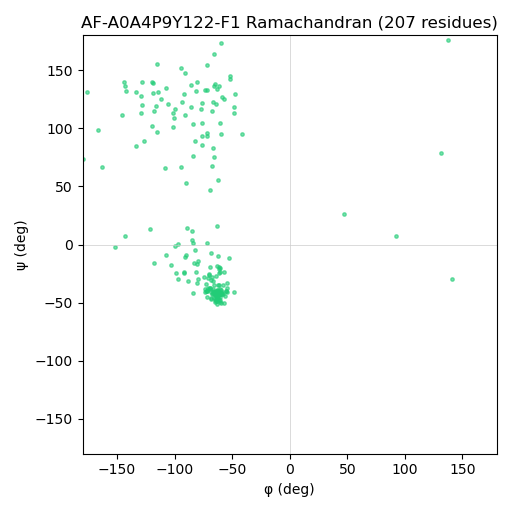 -2.050 8.880 0.308 1.00 75.06 88 ILE A CA 1
ATOM 708 C C . ILE A 1 88 ? -1.213 9.654 1.326 1.00 75.06 88 ILE A C 1
ATOM 710 O O . ILE A 1 88 ? -0.220 10.284 0.968 1.00 75.06 88 ILE A O 1
ATOM 714 N N . ARG A 1 89 ? -1.653 9.655 2.584 1.00 65.25 89 ARG A N 1
ATOM 715 C CA . ARG A 1 89 ? -0.967 10.339 3.693 1.00 65.25 89 ARG A CA 1
ATOM 716 C C . ARG A 1 89 ? -0.120 9.382 4.515 1.00 65.25 89 ARG A C 1
ATOM 718 O O . ARG A 1 89 ? 0.829 9.808 5.159 1.00 65.25 89 ARG A O 1
ATOM 725 N N . GLN A 1 90 ? -0.478 8.104 4.485 1.00 66.62 90 GLN A N 1
ATOM 726 C CA . GLN A 1 90 ? 0.119 7.097 5.337 1.00 66.62 90 GLN A CA 1
ATOM 727 C C . GLN A 1 90 ? 0.258 5.775 4.592 1.00 66.62 90 GLN A C 1
ATOM 729 O O . GLN A 1 90 ? -0.648 5.361 3.859 1.00 66.62 90 GLN A O 1
ATOM 734 N N . VAL A 1 91 ? 1.420 5.149 4.773 1.00 64.69 91 VAL A N 1
ATOM 735 C CA . VAL A 1 91 ? 1.738 3.828 4.240 1.00 64.69 91 VAL A CA 1
ATOM 736 C C . VAL A 1 91 ? 2.267 2.986 5.379 1.00 64.69 91 VAL A C 1
ATOM 738 O O . VAL A 1 91 ? 3.363 3.250 5.872 1.00 64.69 91 VAL A O 1
ATOM 741 N N . ASP A 1 92 ? 1.508 1.964 5.749 1.00 70.25 92 ASP A N 1
ATOM 742 C CA . ASP A 1 92 ? 1.871 1.090 6.850 1.00 70.25 92 ASP A CA 1
ATOM 743 C C . ASP A 1 92 ? 2.310 -0.268 6.339 1.00 70.25 92 ASP A C 1
ATOM 745 O O . ASP A 1 92 ? 1.683 -0.869 5.468 1.00 70.25 92 ASP A O 1
ATOM 749 N N . GLN A 1 93 ? 3.410 -0.757 6.897 1.00 67.75 93 GLN A N 1
ATOM 750 C CA . GLN A 1 93 ? 3.954 -2.068 6.592 1.00 67.75 93 GLN A CA 1
ATOM 751 C C . GLN A 1 93 ? 3.864 -2.949 7.831 1.00 67.75 93 GLN A C 1
ATOM 753 O O . GLN A 1 93 ? 4.309 -2.566 8.916 1.00 67.75 93 GLN A O 1
ATOM 758 N N . VAL A 1 94 ? 3.350 -4.162 7.646 1.00 55.91 94 VAL A N 1
ATOM 759 C 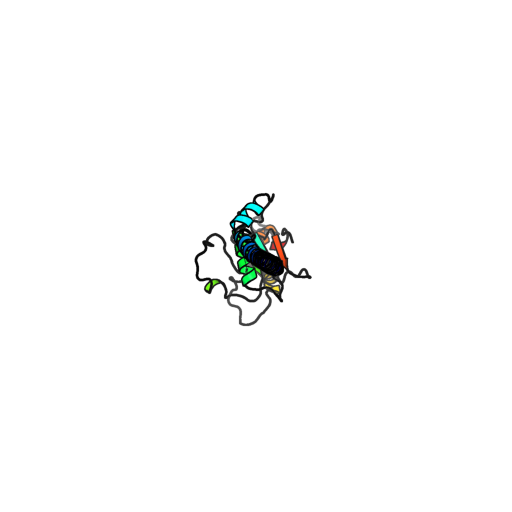CA . VAL A 1 94 ? 3.423 -5.214 8.660 1.00 55.91 94 VAL A CA 1
ATOM 760 C C . VAL A 1 94 ? 4.535 -6.169 8.261 1.00 55.91 94 VAL A C 1
ATOM 762 O O . VAL A 1 94 ? 4.360 -6.998 7.377 1.00 55.91 94 VAL A O 1
ATOM 765 N N . GLU A 1 95 ? 5.700 -6.033 8.892 1.00 54.16 95 GLU A N 1
ATOM 766 C CA . GLU A 1 95 ? 6.759 -7.037 8.800 1.00 54.16 95 GLU A CA 1
ATOM 767 C C . GLU A 1 95 ? 7.471 -7.195 10.151 1.00 54.16 95 GLU A C 1
ATOM 769 O O . GLU A 1 95 ? 7.839 -6.220 10.808 1.00 54.16 95 GLU A O 1
ATOM 774 N N . ALA A 1 96 ? 7.646 -8.450 10.577 1.00 44.84 96 ALA A N 1
ATOM 775 C CA . ALA A 1 96 ? 8.178 -8.851 11.884 1.00 44.84 96 ALA A CA 1
ATOM 776 C C . ALA A 1 96 ? 9.693 -8.601 12.064 1.00 44.84 96 ALA A C 1
ATOM 778 O O . ALA A 1 96 ? 10.258 -8.933 13.106 1.00 44.84 96 ALA A O 1
ATOM 779 N N . SER A 1 97 ? 10.373 -8.030 11.069 1.00 37.19 97 SER A N 1
ATOM 780 C CA . SER A 1 97 ? 11.808 -7.760 11.130 1.00 37.19 97 SER A CA 1
ATOM 781 C C . SER A 1 97 ? 12.232 -6.815 10.011 1.00 37.19 97 SER A C 1
ATOM 783 O O . SER A 1 97 ? 12.440 -7.291 8.905 1.00 37.19 97 SER A O 1
ATOM 785 N N . LEU A 1 98 ? 12.373 -5.512 10.284 1.00 36.34 98 LEU A N 1
ATOM 786 C CA . LEU A 1 98 ? 13.311 -4.599 9.597 1.00 36.34 98 LEU A CA 1
ATOM 787 C C . LEU A 1 98 ? 13.205 -3.182 10.190 1.00 36.34 98 LEU A C 1
ATOM 789 O O . LEU A 1 98 ? 12.670 -2.247 9.602 1.00 36.34 98 LEU A O 1
ATOM 793 N N . ILE A 1 99 ? 13.748 -3.021 11.397 1.00 35.88 99 ILE A N 1
ATOM 794 C CA . ILE A 1 99 ? 13.966 -1.720 12.045 1.00 35.88 99 ILE A CA 1
ATOM 795 C C . ILE A 1 99 ? 15.404 -1.284 11.735 1.00 35.88 99 ILE A C 1
ATOM 797 O O . ILE A 1 99 ? 16.238 -1.261 12.631 1.00 35.88 99 ILE A O 1
ATOM 801 N N . GLU A 1 100 ? 15.750 -0.986 10.481 1.00 37.41 100 GLU A N 1
ATOM 802 C CA . GLU A 1 100 ? 17.082 -0.394 10.215 1.00 37.41 100 GLU A CA 1
ATOM 803 C C . GLU A 1 100 ? 17.199 0.506 8.975 1.00 37.41 100 GLU A C 1
ATOM 805 O O . GLU A 1 100 ? 18.212 1.171 8.790 1.00 37.41 100 GLU A O 1
ATOM 810 N N . VAL A 1 101 ? 16.132 0.665 8.192 1.00 38.28 101 VAL A N 1
ATOM 811 C CA . VAL A 1 101 ? 16.179 1.386 6.903 1.00 38.28 101 VAL A CA 1
ATOM 812 C C . VAL A 1 101 ? 16.093 2.912 7.047 1.00 38.28 101 VAL A C 1
ATOM 814 O O . VAL A 1 101 ? 16.607 3.669 6.224 1.00 38.28 101 VAL A O 1
ATOM 817 N N . SER A 1 102 ? 15.516 3.410 8.145 1.00 36.44 102 SER A N 1
ATOM 818 C CA . SER A 1 102 ? 15.345 4.856 8.365 1.00 36.44 102 SER A CA 1
ATOM 819 C C . SER A 1 102 ? 16.664 5.618 8.594 1.00 36.44 102 SER A C 1
ATOM 821 O O . SER A 1 102 ? 16.634 6.846 8.679 1.00 36.44 102 SER A O 1
ATOM 823 N N . LYS A 1 103 ? 17.814 4.939 8.721 1.00 32.88 103 LYS A N 1
ATOM 824 C CA . LYS A 1 103 ? 19.103 5.589 9.019 1.00 32.88 103 LYS A CA 1
ATOM 825 C C . LYS A 1 103 ? 20.044 5.734 7.822 1.00 32.88 103 LYS A C 1
ATOM 827 O O . LYS A 1 103 ? 20.949 6.559 7.906 1.00 32.88 103 LYS A O 1
ATOM 832 N N . GLU A 1 104 ? 19.848 4.998 6.727 1.00 33.91 104 GLU A N 1
ATOM 833 C CA . GLU A 1 104 ? 20.884 4.878 5.684 1.00 33.91 104 GLU A CA 1
ATOM 834 C C . GLU A 1 104 ? 20.591 5.639 4.380 1.00 33.91 104 GLU A C 1
ATOM 836 O O . GLU A 1 104 ? 21.487 5.842 3.558 1.00 33.91 104 GLU A O 1
ATOM 841 N N . VAL A 1 105 ? 19.381 6.180 4.200 1.00 38.12 105 VAL A N 1
ATOM 842 C CA . VAL A 1 105 ? 19.051 6.964 2.999 1.00 38.12 105 VAL A CA 1
ATOM 843 C C . VAL A 1 105 ? 19.496 8.419 3.168 1.00 38.12 105 VAL A C 1
ATOM 845 O O . VAL A 1 105 ? 18.718 9.343 3.396 1.00 38.12 105 VAL A O 1
ATOM 848 N N . GLY A 1 106 ? 20.805 8.626 3.036 1.00 31.34 106 GLY A N 1
ATOM 849 C CA . GLY A 1 106 ? 21.430 9.936 2.904 1.00 31.34 106 GLY A CA 1
ATOM 850 C C . GLY A 1 106 ? 21.042 10.617 1.590 1.00 31.34 106 GLY A C 1
ATOM 851 O O . GLY A 1 106 ? 21.793 10.552 0.620 1.00 31.34 106 GLY A O 1
ATOM 852 N N . ARG A 1 107 ? 19.873 11.269 1.566 1.00 28.31 107 ARG A N 1
ATOM 853 C CA . ARG A 1 107 ? 19.520 12.464 0.771 1.00 28.31 107 ARG A CA 1
ATOM 854 C C . ARG A 1 107 ? 18.099 12.910 1.153 1.00 28.31 107 ARG A C 1
ATOM 856 O O . ARG A 1 107 ? 17.199 12.075 1.123 1.00 28.31 107 ARG A O 1
ATOM 863 N N . PRO A 1 108 ? 17.866 14.201 1.449 1.00 31.95 108 PRO A N 1
ATOM 864 C CA . PRO A 1 108 ? 16.534 14.700 1.752 1.00 31.95 108 PRO A CA 1
ATOM 865 C C . PRO A 1 108 ? 15.760 14.820 0.437 1.00 31.95 108 PRO A C 1
ATOM 867 O O . PRO A 1 108 ? 15.870 15.804 -0.289 1.00 31.95 108 PRO A O 1
ATOM 870 N N . ILE A 1 109 ? 15.017 13.777 0.086 1.00 40.59 109 ILE A N 1
ATOM 871 C CA . ILE A 1 109 ? 13.784 13.980 -0.670 1.00 40.59 109 ILE A CA 1
ATOM 872 C C . ILE A 1 109 ? 12.760 14.358 0.392 1.00 40.59 109 ILE A C 1
ATOM 874 O O . ILE A 1 109 ? 12.731 13.723 1.444 1.00 40.59 109 ILE A O 1
ATOM 878 N N . ASP A 1 110 ? 12.004 15.423 0.143 1.00 38.91 110 ASP A N 1
ATOM 879 C CA . ASP A 1 110 ? 11.021 15.994 1.063 1.00 38.91 110 ASP A CA 1
ATOM 880 C C . ASP A 1 110 ? 9.859 15.004 1.288 1.00 38.91 110 ASP A C 1
ATOM 882 O O . ASP A 1 110 ? 8.798 15.083 0.683 1.00 38.91 110 ASP A O 1
ATOM 886 N N . LEU A 1 111 ? 10.143 13.980 2.091 1.00 44.56 111 LEU A N 1
ATOM 887 C CA . LEU A 1 111 ? 9.247 12.954 2.621 1.00 44.56 111 LEU A CA 1
ATOM 888 C C . LEU A 1 111 ? 8.643 13.422 3.955 1.00 44.56 111 LEU A C 1
ATOM 890 O O . LEU A 1 111 ? 8.099 12.611 4.694 1.00 44.56 111 LEU A O 1
ATOM 894 N N . SER A 1 112 ? 8.761 14.713 4.285 1.00 42.22 112 SER A N 1
ATOM 895 C CA . SER A 1 112 ? 8.248 15.285 5.534 1.00 42.22 112 SER A CA 1
ATOM 896 C C . SER A 1 112 ? 6.727 15.135 5.678 1.00 42.22 112 SER A C 1
ATOM 898 O O . SER A 1 112 ? 6.230 15.128 6.801 1.00 42.22 112 SER A O 1
ATOM 900 N N . ASP A 1 113 ? 6.021 14.921 4.563 1.00 38.53 113 ASP A N 1
ATOM 901 C CA . ASP A 1 113 ? 4.579 14.667 4.518 1.00 38.53 113 ASP A CA 1
ATOM 902 C C . ASP A 1 113 ? 4.193 13.173 4.588 1.00 38.53 113 ASP A C 1
ATOM 904 O O . ASP A 1 113 ? 3.011 12.865 4.735 1.00 38.53 113 ASP A O 1
ATOM 908 N N . LEU A 1 114 ? 5.145 12.236 4.465 1.00 42.41 114 LEU A N 1
ATOM 909 C CA . LEU A 1 114 ? 4.877 10.791 4.469 1.00 42.41 114 LEU A CA 1
ATOM 910 C C . LEU A 1 114 ? 5.512 10.146 5.689 1.00 42.41 114 LEU A C 1
ATOM 912 O O . LEU A 1 114 ? 6.690 9.780 5.697 1.00 42.41 114 LEU A O 1
ATOM 916 N N . THR A 1 115 ? 4.696 9.976 6.720 1.00 45.81 115 THR A N 1
ATOM 917 C CA . THR A 1 115 ? 5.081 9.241 7.915 1.00 45.81 115 THR A CA 1
ATOM 918 C C . THR A 1 115 ? 5.143 7.749 7.574 1.00 45.81 115 THR A C 1
ATOM 920 O O . THR A 1 115 ? 4.133 7.054 7.559 1.00 45.81 115 THR A O 1
ATOM 923 N N . LEU A 1 116 ? 6.340 7.255 7.253 1.00 45.78 116 LEU A N 1
ATOM 924 C CA . LEU A 1 116 ? 6.647 5.823 7.247 1.00 45.78 116 LEU A CA 1
ATOM 925 C C . LEU A 1 116 ? 6.820 5.386 8.704 1.00 45.78 116 LEU A C 1
ATOM 927 O O . LEU A 1 116 ? 7.931 5.398 9.237 1.00 45.78 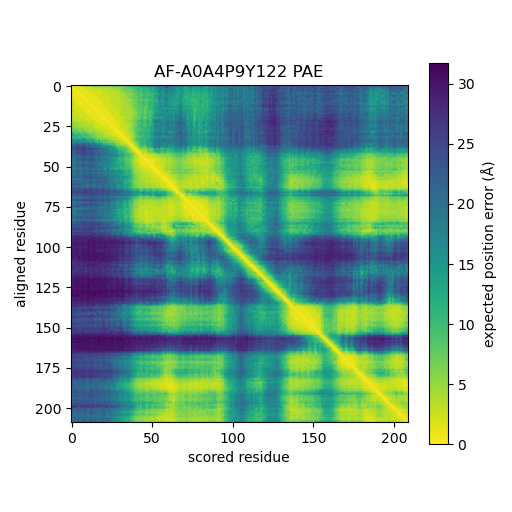116 LEU A O 1
ATOM 931 N N . GLU A 1 117 ? 5.720 5.049 9.373 1.00 46.53 117 GLU A N 1
ATOM 932 C CA . GLU A 1 117 ? 5.771 4.485 10.717 1.00 46.53 117 GLU A CA 1
ATOM 933 C C . GLU A 1 117 ? 5.573 2.972 10.672 1.00 46.53 117 GLU A C 1
ATOM 935 O O . GLU A 1 117 ? 4.509 2.446 10.376 1.00 46.53 117 GLU A O 1
ATOM 940 N N . SER A 1 118 ? 6.627 2.235 11.028 1.00 45.09 118 SER A N 1
ATOM 941 C CA . SER A 1 118 ? 6.467 0.840 11.425 1.00 45.09 118 SER A CA 1
ATOM 942 C C . SER A 1 118 ? 5.519 0.805 12.627 1.00 45.09 118 SER A C 1
ATOM 944 O O . SER A 1 118 ? 5.822 1.450 13.639 1.00 45.09 118 SER A O 1
ATOM 946 N N . SER A 1 119 ? 4.449 0.009 12.583 1.00 44.12 119 SER A N 1
ATOM 947 C CA . SER A 1 119 ? 3.465 -0.155 13.672 1.00 44.12 119 SER A CA 1
ATOM 948 C C . SER A 1 119 ? 4.043 -0.757 14.975 1.00 44.12 119 SER A C 1
ATOM 950 O O . SER A 1 119 ? 3.311 -1.240 15.837 1.00 44.12 119 SER A O 1
ATOM 952 N N . HIS A 1 120 ? 5.370 -0.758 15.125 1.00 43.50 120 HIS A N 1
ATOM 953 C CA . HIS A 1 120 ? 6.150 -1.471 16.126 1.00 43.50 120 HIS A CA 1
ATOM 954 C C . HIS A 1 120 ? 6.598 -0.608 17.323 1.00 43.50 120 HIS A C 1
ATOM 956 O O . HIS A 1 120 ? 7.218 -1.121 18.250 1.00 43.50 120 HIS A O 1
ATOM 962 N N . ARG A 1 121 ? 6.295 0.698 17.373 1.00 35.84 121 ARG A N 1
ATOM 963 C CA . ARG A 1 121 ? 6.718 1.566 18.494 1.00 35.84 121 ARG A CA 1
ATOM 964 C C . ARG A 1 121 ? 5.580 1.987 19.420 1.00 35.84 1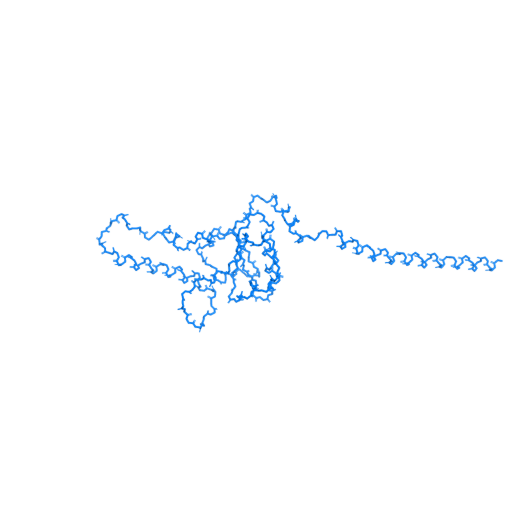21 ARG A C 1
ATOM 966 O O . ARG A 1 121 ? 5.291 3.170 19.570 1.00 35.84 121 ARG A O 1
ATOM 973 N N . ARG A 1 122 ? 4.993 1.016 20.122 1.00 39.69 122 ARG A N 1
ATOM 974 C CA . ARG A 1 122 ? 4.504 1.222 21.501 1.00 39.69 122 ARG A CA 1
ATOM 975 C C . ARG A 1 122 ? 4.273 -0.119 22.205 1.00 39.69 122 ARG A C 1
ATOM 977 O O . ARG A 1 122 ? 3.152 -0.507 22.501 1.00 39.69 122 ARG A O 1
ATOM 984 N N . GLY A 1 123 ? 5.370 -0.834 22.444 1.00 35.31 123 GLY A N 1
ATOM 985 C CA . GLY A 1 123 ? 5.430 -1.922 23.413 1.00 35.31 123 GLY A CA 1
ATOM 986 C C . GLY A 1 123 ? 6.065 -1.406 24.697 1.00 35.31 123 GLY A C 1
ATOM 987 O O . GLY A 1 123 ? 7.215 -0.970 24.687 1.00 35.31 123 GLY A O 1
ATOM 988 N N . HIS A 1 124 ? 5.293 -1.420 25.780 1.00 40.47 124 HIS A N 1
ATOM 989 C CA . HIS A 1 124 ? 5.830 -1.435 27.133 1.00 40.47 124 HIS A CA 1
ATOM 990 C C . HIS A 1 124 ? 6.856 -2.573 27.257 1.00 40.47 124 HIS A C 1
ATOM 992 O O . HIS A 1 124 ? 6.674 -3.637 26.675 1.00 40.47 124 HIS A O 1
ATOM 998 N N . ASP A 1 125 ? 7.917 -2.309 28.012 1.00 34.06 125 ASP A N 1
ATOM 999 C CA . ASP A 1 125 ? 9.052 -3.179 28.330 1.00 34.06 125 ASP A CA 1
ATOM 1000 C C . ASP A 1 125 ? 8.626 -4.638 28.631 1.00 34.06 125 ASP A C 1
ATOM 1002 O O . ASP A 1 125 ? 8.217 -4.974 29.746 1.00 34.06 125 ASP A O 1
ATOM 1006 N N . HIS A 1 126 ? 8.677 -5.513 27.624 1.00 38.69 126 HIS A N 1
ATOM 1007 C CA . HIS A 1 126 ? 8.495 -6.958 27.758 1.00 38.69 126 HIS A CA 1
ATOM 1008 C C . HIS A 1 126 ? 9.668 -7.678 27.093 1.00 38.69 126 HIS A C 1
ATOM 1010 O O . HIS A 1 126 ? 10.218 -7.222 26.093 1.00 38.69 126 HIS A O 1
ATOM 1016 N N . GLY A 1 127 ? 10.103 -8.748 27.763 1.00 31.14 127 GLY A N 1
ATOM 1017 C CA . GLY A 1 127 ? 11.431 -9.349 27.674 1.00 31.14 127 GLY A CA 1
ATOM 1018 C C . GLY A 1 127 ? 11.868 -9.852 26.293 1.00 31.14 127 GLY A C 1
ATOM 1019 O O . GLY A 1 127 ? 11.099 -9.883 25.334 1.00 31.14 127 GLY A O 1
ATOM 1020 N N . PRO A 1 128 ? 13.136 -10.278 26.182 1.00 33.31 128 PRO A N 1
ATOM 1021 C CA . PRO A 1 128 ? 13.735 -10.624 24.908 1.00 33.31 128 PRO A CA 1
ATOM 1022 C C . PRO A 1 128 ? 13.237 -11.996 24.446 1.00 33.31 128 PRO A C 1
ATOM 1024 O O . PRO A 1 128 ? 13.704 -13.027 24.927 1.00 33.31 128 PRO A O 1
ATOM 1027 N N . GLY A 1 129 ? 12.332 -12.002 23.469 1.00 37.56 129 GLY A N 1
ATOM 1028 C CA . GLY A 1 129 ? 12.100 -13.159 22.609 1.00 37.56 129 GLY A CA 1
ATOM 1029 C C . GLY A 1 129 ? 10.641 -13.549 22.438 1.00 37.56 129 GLY A C 1
ATOM 1030 O O . GLY A 1 129 ? 10.225 -14.556 22.988 1.00 37.56 129 GLY A O 1
ATOM 1031 N N . GLU A 1 130 ? 9.901 -12.844 21.581 1.00 38.16 130 GLU A N 1
ATOM 1032 C CA . GLU A 1 130 ? 8.703 -13.420 20.966 1.00 38.16 130 GLU A CA 1
ATOM 1033 C C . GLU A 1 130 ? 8.543 -12.875 19.541 1.00 38.16 130 GLU A C 1
ATOM 1035 O O . GLU A 1 130 ? 8.362 -11.680 19.315 1.00 38.16 130 GLU A O 1
ATOM 1040 N N . LYS A 1 131 ? 8.738 -13.764 18.561 1.00 44.22 131 LYS A N 1
ATOM 1041 C CA . LYS A 1 131 ? 8.739 -13.490 17.117 1.00 44.22 131 LYS A CA 1
ATOM 1042 C C . LYS A 1 131 ? 7.335 -13.650 16.518 1.00 44.22 131 LYS A C 1
ATOM 1044 O O . LYS A 1 131 ? 7.189 -14.378 15.545 1.00 44.22 131 LYS A O 1
ATOM 1049 N N . ASP A 1 132 ? 6.319 -12.992 17.062 1.00 46.41 132 ASP A N 1
ATOM 1050 C CA . ASP A 1 132 ? 4.970 -13.065 16.488 1.00 46.41 132 ASP A CA 1
ATOM 1051 C C . ASP A 1 132 ? 4.401 -11.668 16.215 1.00 46.41 132 ASP A C 1
ATOM 1053 O O . ASP A 1 132 ? 3.666 -11.086 17.007 1.00 46.41 132 ASP A O 1
ATOM 1057 N N . GLY A 1 133 ? 4.668 -11.145 15.012 1.00 47.34 133 GLY A N 1
ATOM 1058 C CA . GLY A 1 133 ? 3.842 -10.065 14.445 1.00 47.34 133 GLY A CA 1
ATOM 1059 C C . GLY A 1 133 ? 2.359 -10.471 14.343 1.00 47.34 133 GLY A C 1
ATOM 1060 O O . GLY A 1 133 ? 1.476 -9.622 14.429 1.00 47.34 133 GLY A O 1
ATOM 1061 N N . GLY A 1 134 ? 2.107 -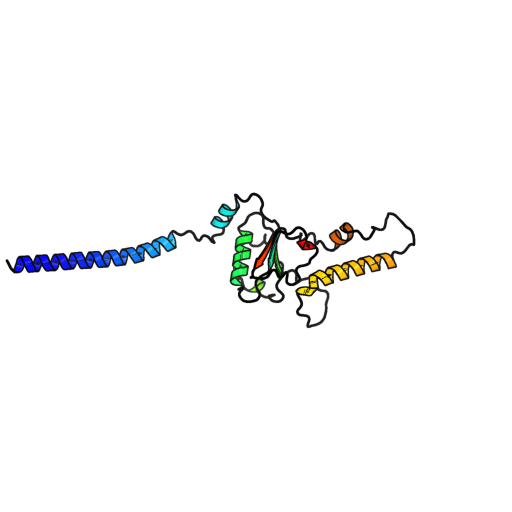11.789 14.286 1.00 47.88 134 GLY A N 1
ATOM 1062 C CA . GLY A 1 134 ? 0.817 -12.483 14.292 1.00 47.88 134 GLY A CA 1
ATOM 1063 C C . GLY A 1 134 ? -0.117 -12.158 15.463 1.00 47.88 134 GLY A C 1
ATOM 1064 O O . GLY A 1 134 ? -1.338 -12.059 15.297 1.00 47.88 134 GLY A O 1
ATOM 1065 N N . THR A 1 135 ? 0.440 -12.039 16.667 1.00 53.00 135 THR A N 1
ATOM 1066 C CA . THR A 1 135 ? -0.328 -11.959 17.918 1.00 53.00 135 THR A CA 1
ATOM 1067 C C . THR A 1 135 ? -0.639 -10.531 18.328 1.00 53.00 135 THR A C 1
ATOM 1069 O O . THR A 1 135 ? -1.667 -10.312 18.967 1.00 53.00 135 THR A O 1
ATOM 1072 N N . MET A 1 136 ? 0.155 -9.552 17.892 1.00 62.41 136 MET A N 1
ATOM 1073 C CA . MET A 1 136 ? 0.112 -8.178 18.402 1.00 62.41 136 MET A CA 1
ATOM 1074 C C . MET A 1 136 ? -1.263 -7.511 18.237 1.00 62.41 136 MET A C 1
ATOM 1076 O O . MET A 1 136 ? -1.766 -6.867 19.159 1.00 62.41 136 MET A O 1
ATOM 1080 N N . GLY A 1 137 ? -1.927 -7.712 17.094 1.00 69.00 137 GLY A N 1
ATOM 1081 C CA . GLY A 1 137 ? -3.261 -7.159 16.857 1.00 69.00 137 GLY A CA 1
ATOM 1082 C C . GLY A 1 137 ? -4.345 -7.773 17.748 1.00 69.00 137 GLY A C 1
ATOM 1083 O O . GLY A 1 137 ? -5.182 -7.064 18.308 1.00 69.00 137 GLY A O 1
ATOM 1084 N N . ARG A 1 138 ? -4.320 -9.099 17.920 1.00 76.62 138 ARG A N 1
ATOM 1085 C CA . ARG A 1 138 ? -5.279 -9.830 18.768 1.00 76.62 138 ARG A CA 1
ATOM 1086 C C . ARG A 1 138 ? -5.024 -9.580 20.251 1.00 76.62 138 ARG A C 1
ATOM 1088 O O . ARG A 1 138 ? -5.968 -9.413 21.021 1.00 76.62 138 ARG A O 1
ATOM 1095 N N . GLU A 1 139 ? -3.758 -9.532 20.635 1.00 79.62 139 GLU A N 1
ATOM 1096 C CA . GLU A 1 139 ? -3.316 -9.269 21.995 1.00 79.62 139 GLU A CA 1
ATOM 1097 C C . GLU A 1 139 ? -3.697 -7.860 22.433 1.00 79.62 139 GLU A C 1
ATOM 1099 O O . GLU A 1 139 ? -4.261 -7.704 23.513 1.00 79.62 139 GLU A O 1
ATOM 1104 N N . ARG A 1 140 ? -3.519 -6.854 21.569 1.00 77.12 140 ARG A N 1
ATOM 1105 C CA . ARG A 1 140 ? -3.939 -5.478 21.857 1.00 77.12 140 ARG A CA 1
ATOM 1106 C C . ARG A 1 140 ? -5.446 -5.376 22.090 1.00 77.12 140 ARG A C 1
ATOM 1108 O O . ARG A 1 140 ? -5.865 -4.732 23.046 1.00 77.12 140 ARG A O 1
ATOM 1115 N N . ILE A 1 141 ? -6.268 -6.059 21.287 1.00 81.81 141 ILE A N 1
ATOM 1116 C CA . ILE A 1 141 ? -7.724 -6.118 21.515 1.00 81.81 141 ILE A CA 1
ATOM 1117 C C . ILE A 1 141 ? -8.027 -6.757 22.877 1.00 81.81 141 ILE A C 1
ATOM 1119 O O . ILE A 1 141 ? -8.812 -6.218 23.660 1.00 81.81 141 ILE A O 1
ATOM 1123 N N . ALA A 1 142 ? -7.392 -7.892 23.180 1.00 84.38 142 ALA A N 1
ATOM 1124 C CA . ALA A 1 142 ? -7.587 -8.591 24.446 1.00 84.38 142 ALA A CA 1
ATOM 1125 C C . ALA A 1 142 ? -7.139 -7.745 25.648 1.00 84.38 142 ALA A C 1
ATOM 1127 O O . ALA A 1 142 ? -7.818 -7.726 26.674 1.00 84.38 142 ALA A O 1
ATOM 1128 N N . GLN A 1 143 ? -6.026 -7.023 25.524 1.00 85.31 143 GLN A N 1
ATOM 1129 C CA . GLN A 1 143 ? -5.517 -6.114 26.542 1.00 85.31 143 GLN A CA 1
ATOM 1130 C C . GLN A 1 143 ? -6.502 -4.969 26.800 1.00 85.31 143 GLN A C 1
ATOM 1132 O O . GLN A 1 143 ? -6.904 -4.776 27.945 1.00 85.31 143 GLN A O 1
ATOM 1137 N N . MET A 1 144 ? -6.965 -4.277 25.754 1.00 82.31 144 MET A N 1
ATOM 1138 C CA . MET A 1 144 ? -7.941 -3.186 25.890 1.00 82.31 144 MET A CA 1
ATOM 1139 C C . MET A 1 144 ? -9.252 -3.663 26.520 1.00 82.31 144 MET A C 1
ATOM 1141 O O . MET A 1 144 ? -9.821 -2.984 27.374 1.00 82.31 144 MET A O 1
ATOM 1145 N N . ALA A 1 145 ? -9.715 -4.864 26.164 1.00 83.00 145 ALA A N 1
ATOM 1146 C CA . ALA A 1 145 ? -10.895 -5.459 26.783 1.00 83.00 145 ALA A CA 1
ATOM 1147 C C . ALA A 1 145 ? -10.694 -5.739 28.285 1.00 83.00 145 ALA A C 1
ATOM 1149 O O . ALA A 1 145 ? -11.608 -5.501 29.077 1.00 83.00 145 ALA A O 1
ATOM 1150 N N . ARG A 1 146 ? -9.506 -6.210 28.699 1.00 86.00 146 ARG A N 1
ATOM 1151 C CA . ARG A 1 146 ? -9.171 -6.418 30.120 1.00 86.00 146 ARG A CA 1
ATOM 1152 C C . ARG A 1 146 ? -9.099 -5.102 30.886 1.00 86.00 146 ARG A C 1
ATOM 1154 O O . ARG A 1 146 ? -9.603 -5.045 32.002 1.00 86.00 146 ARG A O 1
ATOM 1161 N N . GLU A 1 147 ? -8.499 -4.068 30.303 1.00 84.38 147 GLU A N 1
ATOM 1162 C CA . GLU A 1 147 ? -8.419 -2.734 30.909 1.00 84.38 147 GLU A CA 1
ATOM 1163 C C . GLU A 1 147 ? -9.819 -2.145 31.120 1.00 84.38 147 GLU A C 1
ATOM 1165 O O . GLU A 1 147 ? -10.157 -1.764 32.238 1.00 84.38 147 GLU A O 1
ATOM 1170 N N . LEU A 1 148 ? -10.685 -2.205 30.102 1.00 80.06 148 LEU A N 1
ATOM 1171 C CA . LEU A 1 148 ? -12.089 -1.788 30.205 1.00 80.06 148 LEU A CA 1
ATOM 1172 C C . LEU A 1 148 ? -12.866 -2.579 31.268 1.00 80.06 148 LEU A C 1
ATOM 1174 O O . LEU A 1 148 ? -13.657 -2.012 32.025 1.00 80.06 148 LEU A O 1
ATOM 1178 N N . ALA A 1 149 ? -12.652 -3.895 31.340 1.00 80.19 149 ALA A N 1
ATOM 1179 C CA . ALA A 1 149 ? -13.286 -4.736 32.350 1.00 80.19 149 ALA A CA 1
ATOM 1180 C C . ALA A 1 149 ? -12.801 -4.387 33.766 1.00 80.19 149 ALA A C 1
ATOM 1182 O O . ALA A 1 149 ? -13.610 -4.314 34.690 1.00 80.19 149 ALA A O 1
ATOM 1183 N N . ARG A 1 150 ? -11.496 -4.142 33.933 1.00 82.44 150 ARG A N 1
ATOM 1184 C CA . ARG A 1 150 ? -10.886 -3.777 35.214 1.00 82.44 150 ARG A CA 1
ATOM 1185 C C . ARG A 1 150 ? -11.396 -2.431 35.716 1.00 82.44 150 ARG A C 1
ATOM 1187 O O . ARG A 1 150 ? -11.839 -2.353 36.857 1.00 82.44 150 ARG A O 1
ATOM 1194 N N . GLU A 1 151 ? -11.414 -1.418 34.854 1.00 79.88 151 GLU A N 1
ATOM 1195 C CA . GLU A 1 151 ? -11.963 -0.098 35.179 1.00 79.88 151 GLU A CA 1
ATOM 1196 C C . GLU A 1 151 ? -13.408 -0.197 35.654 1.00 79.88 151 GLU A C 1
ATOM 1198 O O . GLU A 1 151 ? -13.781 0.455 36.623 1.00 79.88 151 GLU A O 1
ATOM 1203 N N . ARG A 1 152 ? -14.224 -1.055 35.031 1.00 72.69 152 ARG A N 1
ATOM 1204 C CA . ARG A 1 152 ? -15.616 -1.274 35.443 1.00 72.69 152 ARG A CA 1
ATOM 1205 C C . ARG A 1 152 ? -15.751 -1.942 36.814 1.00 72.69 152 ARG A C 1
ATOM 1207 O O . ARG A 1 152 ? -16.656 -1.603 37.569 1.00 72.69 152 ARG A O 1
ATOM 1214 N N . VAL A 1 153 ? -14.879 -2.897 37.135 1.00 78.19 153 VAL A N 1
ATOM 1215 C CA . VAL A 1 153 ? -14.871 -3.551 38.454 1.00 78.19 153 VAL A CA 1
ATOM 1216 C C . VAL A 1 153 ? -14.427 -2.566 39.541 1.00 78.19 153 VAL A C 1
ATOM 1218 O O . VAL A 1 153 ? -15.035 -2.522 40.610 1.00 78.19 153 VAL A O 1
ATOM 1221 N N . GLU A 1 154 ? -13.418 -1.741 39.259 1.00 77.94 154 GLU A N 1
ATOM 1222 C CA . GLU A 1 154 ? -12.889 -0.735 40.190 1.00 77.94 154 GLU A CA 1
ATOM 1223 C C . GLU A 1 154 ? -13.848 0.456 40.374 1.00 77.94 154 GLU A C 1
ATOM 1225 O O . GLU A 1 154 ? -13.978 0.977 41.479 1.00 77.94 154 GLU A O 1
ATOM 1230 N N . SER A 1 155 ? -14.584 0.842 39.325 1.00 69.31 155 SER A N 1
ATOM 1231 C CA . SER A 1 155 ? -15.601 1.908 39.353 1.00 69.31 155 SER A CA 1
ATOM 1232 C C . SER A 1 155 ? -16.987 1.449 39.819 1.00 69.31 155 SER A C 1
ATOM 1234 O O . SER A 1 155 ? -17.943 2.214 39.708 1.00 69.31 155 SER A O 1
ATOM 1236 N N . SER A 1 156 ? -17.117 0.232 40.367 1.00 55.25 156 SER A N 1
ATOM 1237 C CA . SER A 1 156 ? -18.381 -0.340 40.851 1.00 55.25 156 SER A CA 1
ATOM 1238 C C . SER A 1 156 ? -18.959 0.381 42.085 1.00 55.25 156 SER A C 1
ATOM 1240 O O . SER A 1 156 ? -19.123 -0.178 43.166 1.00 55.25 156 SER A O 1
ATOM 1242 N N . SER A 1 157 ? -19.400 1.626 41.901 1.00 50.47 157 SER A N 1
ATOM 1243 C CA . SER A 1 157 ? -20.672 2.028 42.487 1.00 50.47 157 SER A CA 1
ATOM 1244 C C . SER A 1 157 ? -21.756 1.227 41.753 1.00 50.47 157 SER A C 1
ATOM 1246 O O . SER A 1 157 ? -21.899 1.291 40.535 1.00 50.47 157 SER A O 1
ATOM 1248 N N . LEU A 1 158 ? -22.430 0.356 42.501 1.00 49.97 158 LEU A N 1
ATOM 1249 C CA . LEU A 1 158 ? -23.421 -0.639 42.072 1.00 49.97 158 LEU A CA 1
ATOM 1250 C C . LEU A 1 158 ? -24.749 -0.017 41.592 1.00 49.97 158 LEU A C 1
ATOM 1252 O O . LEU A 1 158 ? -25.827 -0.438 42.006 1.00 49.97 158 LEU A O 1
ATOM 1256 N N . GLY A 1 159 ? -24.692 1.005 40.747 1.00 45.81 159 GLY A N 1
ATOM 1257 C CA . GLY A 1 159 ? -25.866 1.602 40.126 1.00 45.81 159 GLY A CA 1
ATOM 1258 C C . GLY A 1 159 ? -25.771 1.487 38.617 1.00 45.81 159 GLY A C 1
ATOM 1259 O O . GLY A 1 159 ? -24.709 1.726 38.047 1.00 45.81 159 GLY A O 1
ATOM 1260 N N . ASP A 1 160 ? -26.892 1.185 37.965 1.00 50.81 160 ASP A N 1
ATOM 1261 C CA . ASP A 1 160 ? -27.139 1.503 36.556 1.00 50.81 160 ASP A CA 1
ATOM 1262 C C . ASP A 1 160 ? -27.115 3.036 36.347 1.00 50.81 160 ASP A C 1
ATOM 1264 O O . ASP A 1 160 ? -28.089 3.641 35.905 1.00 50.81 160 ASP A O 1
ATOM 1268 N N . SER A 1 161 ? -26.024 3.701 36.732 1.00 48.12 161 SER A N 1
ATOM 1269 C CA . SER A 1 161 ? -25.810 5.114 36.465 1.00 48.12 161 SER A CA 1
ATOM 1270 C C . SER A 1 161 ? -25.422 5.259 35.002 1.00 48.12 161 SER A C 1
ATOM 1272 O O . SER A 1 161 ? -24.424 4.702 34.540 1.00 48.12 161 SER A O 1
ATOM 1274 N N . GLU A 1 162 ? -26.221 6.049 34.292 1.00 53.16 162 GLU A N 1
ATOM 1275 C CA . GLU A 1 162 ? -26.080 6.441 32.884 1.00 53.16 162 GLU A CA 1
ATOM 1276 C C . GLU A 1 162 ? -24.700 7.041 32.526 1.00 53.16 162 GLU A C 1
ATOM 1278 O O . GLU A 1 162 ? -24.372 7.174 31.351 1.00 53.16 162 GLU A O 1
ATOM 1283 N N . GLU A 1 163 ? -23.867 7.366 33.520 1.00 53.16 163 GLU A N 1
ATOM 1284 C CA . GLU A 1 163 ? -22.518 7.924 33.354 1.00 53.16 163 GLU A CA 1
ATOM 1285 C C . GLU A 1 163 ? -21.435 6.889 33.005 1.00 53.16 163 GLU A C 1
ATOM 1287 O O . GLU A 1 163 ? -20.351 7.270 32.561 1.00 53.16 163 GLU A O 1
ATOM 1292 N N . HIS A 1 164 ? -21.696 5.584 33.157 1.00 53.19 164 HIS A N 1
ATOM 1293 C CA . HIS A 1 164 ? -20.720 4.556 32.789 1.00 53.19 164 HIS A CA 1
ATOM 1294 C C . HIS A 1 164 ? -21.056 3.938 31.430 1.00 53.19 164 HIS A C 1
ATOM 1296 O O . HIS A 1 164 ? -22.010 3.152 31.340 1.00 53.19 164 HIS A O 1
ATOM 1302 N N . PRO A 1 165 ? -20.268 4.212 30.370 1.00 55.50 165 PRO A N 1
ATOM 1303 C CA . PRO A 1 165 ? -20.553 3.676 29.052 1.00 55.50 165 PRO A CA 1
ATOM 1304 C C . PRO A 1 165 ? -20.607 2.150 29.135 1.00 55.50 165 PRO A C 1
ATOM 1306 O O . PRO A 1 165 ? -19.699 1.482 29.641 1.00 55.50 165 PRO A O 1
ATOM 1309 N N . ARG A 1 166 ? -21.723 1.578 28.672 1.00 63.66 166 ARG A N 1
ATOM 1310 C CA . ARG A 1 166 ? -21.816 0.137 28.426 1.00 63.66 166 ARG A CA 1
ATOM 1311 C C . ARG A 1 166 ? -20.638 -0.259 27.539 1.00 63.66 166 ARG A C 1
ATOM 1313 O O . ARG A 1 166 ? -20.245 0.518 26.666 1.00 63.66 166 ARG A O 1
ATOM 1320 N N . LEU A 1 167 ? -20.097 -1.461 27.750 1.00 72.12 167 LEU A N 1
ATOM 1321 C CA . LEU A 1 167 ? -19.096 -2.030 26.851 1.00 72.12 167 LEU A CA 1
ATOM 1322 C C . LEU A 1 167 ? -19.735 -2.142 25.462 1.00 72.12 167 LEU A C 1
ATOM 1324 O O . LEU A 1 167 ? -20.496 -3.063 25.176 1.00 72.12 167 LEU A O 1
ATOM 1328 N N . THR A 1 168 ? -19.494 -1.133 24.638 1.00 79.25 168 THR A N 1
ATOM 1329 C CA . THR A 1 168 ? -20.056 -0.981 23.303 1.00 79.25 168 THR A CA 1
ATOM 1330 C C . THR A 1 168 ? -18.925 -1.059 22.298 1.00 79.25 168 THR A C 1
ATOM 1332 O O . THR A 1 168 ? -17.773 -0.748 22.602 1.00 79.25 168 THR A O 1
ATOM 1335 N N . VAL A 1 169 ? -19.268 -1.449 21.071 1.00 81.88 169 VAL A N 1
ATOM 1336 C CA . VAL A 1 169 ? -18.332 -1.453 19.940 1.00 81.88 169 VAL A CA 1
ATOM 1337 C C . VAL A 1 169 ? -17.702 -0.071 19.755 1.00 81.88 169 VAL A C 1
ATOM 1339 O O . VAL A 1 169 ? -16.511 0.002 19.493 1.00 81.88 169 VAL A O 1
ATOM 1342 N N . ALA A 1 170 ? -18.465 1.009 19.959 1.00 81.06 170 ALA A N 1
ATOM 1343 C CA . ALA A 1 170 ? -17.969 2.382 19.872 1.00 81.06 170 ALA A CA 1
ATOM 1344 C C . ALA A 1 170 ? -16.910 2.694 20.944 1.00 81.06 170 ALA A C 1
ATOM 1346 O O . ALA A 1 170 ? -15.819 3.125 20.600 1.00 81.06 170 ALA A O 1
ATOM 1347 N N . ALA A 1 171 ? -17.173 2.371 22.216 1.00 79.06 171 ALA A N 1
ATOM 1348 C CA . ALA A 1 171 ? -16.210 2.602 23.297 1.00 79.06 171 ALA A CA 1
ATOM 1349 C C . ALA A 1 171 ? -14.903 1.811 23.112 1.00 79.06 171 ALA A C 1
ATOM 1351 O O . ALA A 1 171 ? -13.828 2.291 23.462 1.00 79.06 171 ALA A O 1
ATOM 1352 N N . LEU A 1 172 ? -14.987 0.596 22.558 1.00 81.50 172 LEU A N 1
ATOM 1353 C CA . LEU A 1 172 ? -13.802 -0.181 22.205 1.00 81.50 172 LEU A CA 1
ATOM 1354 C C . LEU A 1 172 ? -13.091 0.411 20.979 1.00 81.50 172 LEU A C 1
ATOM 1356 O O . LEU A 1 172 ? -11.865 0.481 20.959 1.00 81.50 172 LEU A O 1
ATOM 1360 N N . ASN A 1 173 ? -13.851 0.868 19.981 1.00 83.75 173 ASN A N 1
ATOM 1361 C CA . ASN A 1 173 ? -13.320 1.504 18.784 1.00 83.75 173 ASN A CA 1
ATOM 1362 C C . ASN A 1 173 ? -12.512 2.755 19.122 1.00 83.75 173 ASN A C 1
ATOM 1364 O O . ASN A 1 173 ? -11.366 2.843 18.715 1.00 83.75 173 ASN A O 1
ATOM 1368 N N . ASP A 1 174 ? -13.061 3.662 19.926 1.00 81.25 174 ASP A N 1
ATOM 1369 C CA . ASP A 1 174 ? -12.404 4.920 20.305 1.00 81.25 174 ASP A CA 1
ATOM 1370 C C . ASP A 1 174 ? -11.087 4.703 21.063 1.00 81.25 174 ASP A C 1
ATOM 1372 O O . ASP A 1 174 ? -10.234 5.584 21.116 1.00 81.25 174 ASP A O 1
ATOM 1376 N N . ARG A 1 175 ? -10.920 3.519 21.658 1.00 78.31 175 ARG A N 1
ATOM 1377 C CA . ARG A 1 175 ? -9.754 3.154 22.465 1.00 78.31 175 ARG A CA 1
ATOM 1378 C C . ARG A 1 175 ? -8.704 2.371 21.681 1.00 78.31 175 ARG A C 1
ATOM 1380 O O . ARG A 1 175 ? -7.518 2.449 21.991 1.00 78.31 175 ARG A O 1
ATOM 1387 N N . ILE A 1 176 ? -9.136 1.606 20.679 1.00 79.56 176 ILE A N 1
ATOM 1388 C CA . ILE A 1 176 ? -8.250 0.871 19.769 1.00 79.56 176 ILE A CA 1
ATOM 1389 C C . ILE A 1 176 ? -7.765 1.773 18.633 1.00 79.56 176 ILE A C 1
ATOM 1391 O O . ILE A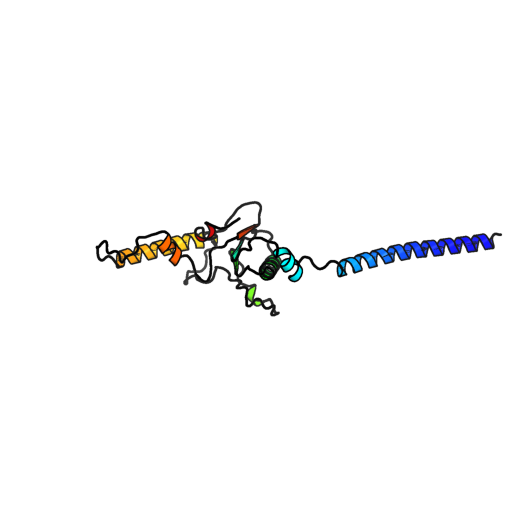 1 176 ? -6.589 1.689 18.268 1.00 79.56 176 ILE A O 1
ATOM 1395 N N . SER A 1 177 ? -8.657 2.595 18.078 1.00 75.31 177 SER A N 1
ATOM 1396 C CA . SER A 1 177 ? -8.358 3.537 17.006 1.00 75.31 177 SER A CA 1
ATOM 1397 C C . SER A 1 177 ? -7.417 4.616 17.528 1.00 75.31 177 SER A C 1
ATOM 1399 O O . SER A 1 177 ? -7.720 5.315 18.492 1.00 75.31 177 SER A O 1
ATOM 1401 N N . ASP A 1 178 ? -6.265 4.753 16.880 1.00 71.38 178 ASP A N 1
ATOM 1402 C CA . ASP A 1 178 ? -5.348 5.851 17.145 1.00 71.38 178 ASP A CA 1
ATOM 1403 C C . ASP A 1 178 ? -5.671 6.968 16.140 1.00 71.38 178 ASP A C 1
ATOM 1405 O O . ASP A 1 178 ? -5.646 6.721 14.936 1.00 71.38 178 ASP A O 1
ATOM 1409 N N . PRO A 1 179 ? -5.996 8.197 16.570 1.00 66.38 179 PRO A N 1
ATOM 1410 C CA . PRO A 1 179 ? -6.249 9.293 15.636 1.00 66.38 179 PRO A CA 1
ATOM 1411 C C . PRO A 1 179 ? -5.027 9.639 14.769 1.00 66.38 179 PRO A C 1
ATOM 1413 O O . PRO A 1 179 ? -5.197 10.263 13.723 1.00 66.38 179 PRO A O 1
ATOM 1416 N N . ALA A 1 180 ? -3.815 9.238 15.174 1.00 62.00 180 ALA A N 1
ATOM 1417 C CA . ALA A 1 180 ? -2.614 9.335 14.349 1.00 62.00 180 ALA A CA 1
ATOM 1418 C C . ALA A 1 180 ? -2.489 8.197 13.318 1.00 62.00 180 ALA A C 1
ATOM 1420 O O . ALA A 1 180 ? -1.725 8.338 12.371 1.00 62.00 180 ALA A O 1
ATOM 1421 N N . PHE A 1 181 ? -3.232 7.098 13.485 1.00 67.06 181 PHE A N 1
ATOM 1422 C CA . PHE A 1 181 ? -3.195 5.903 12.641 1.00 67.06 181 PHE A CA 1
ATOM 1423 C C . PHE A 1 181 ? -4.635 5.472 12.298 1.00 67.06 181 PHE A C 1
ATOM 1425 O O . PHE A 1 181 ? -5.228 4.647 13.005 1.00 67.06 181 PHE A O 1
ATOM 1432 N N . PRO A 1 182 ? -5.244 6.060 11.252 1.00 74.50 182 PRO A N 1
ATOM 1433 C CA . PRO A 1 182 ? -6.599 5.711 10.843 1.00 74.50 182 PRO A CA 1
ATOM 1434 C C . PRO A 1 182 ? -6.670 4.265 10.334 1.00 74.50 182 PRO A C 1
ATOM 1436 O O . PRO A 1 182 ? -5.657 3.661 9.995 1.00 74.50 182 PRO A O 1
ATOM 1439 N N . ASP A 1 183 ? -7.872 3.702 10.236 1.00 84.06 183 ASP A N 1
ATOM 1440 C CA . ASP A 1 183 ? -8.068 2.375 9.638 1.00 84.06 183 ASP A CA 1
ATOM 1441 C C . ASP A 1 183 ? -7.611 2.392 8.153 1.00 84.06 183 ASP A C 1
ATOM 1443 O O . ASP A 1 183 ? -7.905 3.362 7.443 1.00 84.06 183 ASP A O 1
ATOM 1447 N N . PRO A 1 184 ? -6.879 1.373 7.658 1.00 86.12 184 PRO A N 1
ATOM 1448 C CA . PRO A 1 184 ? -6.442 1.325 6.262 1.00 86.12 184 PRO A CA 1
ATOM 1449 C C . PRO A 1 184 ? -7.638 1.198 5.320 1.00 86.12 184 PRO A C 1
ATOM 1451 O O . PRO A 1 184 ? -8.540 0.393 5.547 1.00 86.12 184 PRO A O 1
ATOM 1454 N N . GLU A 1 185 ? -7.641 1.960 4.228 1.00 90.19 185 GLU A N 1
ATOM 1455 C CA . GLU A 1 185 ? -8.707 1.879 3.219 1.00 90.19 185 GLU A CA 1
ATOM 1456 C C . GLU A 1 185 ? -8.403 0.816 2.160 1.00 90.19 185 GLU A C 1
ATOM 1458 O O . GLU A 1 185 ? -9.319 0.173 1.655 1.00 90.19 185 GLU A O 1
ATOM 1463 N N . LEU A 1 186 ? -7.120 0.601 1.860 1.00 89.31 186 LEU A N 1
ATOM 1464 C CA . LEU A 1 186 ? -6.646 -0.399 0.908 1.00 89.31 186 LEU A CA 1
ATOM 1465 C C . LEU A 1 186 ? -5.476 -1.168 1.522 1.00 89.31 186 LEU A C 1
ATOM 1467 O O . LEU A 1 186 ? -4.544 -0.547 2.030 1.00 89.31 186 LEU A O 1
ATOM 1471 N N . LEU A 1 187 ? -5.506 -2.496 1.456 1.00 88.50 187 LEU A N 1
ATOM 1472 C CA . LEU A 1 187 ? -4.422 -3.372 1.885 1.00 88.50 187 LEU A CA 1
ATOM 1473 C C . LEU A 1 187 ? -3.908 -4.157 0.684 1.00 88.50 187 LEU A C 1
ATOM 1475 O O . LEU A 1 187 ? -4.617 -4.990 0.136 1.00 88.50 187 LEU A O 1
ATOM 1479 N N . ILE A 1 188 ? -2.657 -3.922 0.293 1.00 87.69 188 ILE A N 1
ATOM 1480 C CA . ILE A 1 188 ? -2.042 -4.679 -0.797 1.00 87.69 188 ILE A CA 1
ATOM 1481 C C . ILE A 1 188 ? -1.344 -5.901 -0.207 1.00 87.69 188 ILE A C 1
ATOM 1483 O O . ILE A 1 188 ? -0.330 -5.791 0.491 1.00 87.69 188 ILE A O 1
ATOM 1487 N N . LEU A 1 189 ? -1.904 -7.065 -0.521 1.00 86.69 189 LEU A N 1
ATOM 1488 C CA . LEU A 1 189 ? -1.350 -8.373 -0.204 1.00 86.69 189 LEU A CA 1
ATOM 1489 C C . LEU A 1 189 ? -0.483 -8.853 -1.364 1.00 86.69 189 LEU A C 1
ATOM 1491 O O . LEU A 1 189 ? -0.916 -8.878 -2.516 1.00 86.69 189 LEU A O 1
ATOM 1495 N N . TYR A 1 190 ? 0.734 -9.278 -1.056 1.00 82.44 190 TYR A N 1
ATOM 1496 C CA . TYR A 1 190 ? 1.621 -9.884 -2.037 1.00 82.44 190 TYR A CA 1
ATOM 1497 C C . TYR A 1 190 ? 1.818 -11.363 -1.728 1.00 82.44 190 TYR A C 1
ATOM 1499 O O . TYR A 1 190 ? 2.278 -11.726 -0.647 1.00 82.44 190 TYR A O 1
ATOM 1507 N N . GLY A 1 191 ? 1.547 -12.209 -2.716 1.00 78.50 191 GLY A N 1
ATOM 1508 C CA . GLY A 1 191 ? 1.738 -13.652 -2.620 1.00 78.50 191 GLY A CA 1
ATOM 1509 C C . GLY A 1 191 ? 0.576 -14.424 -3.228 1.00 78.50 191 GLY A C 1
ATOM 1510 O O . GLY A 1 191 ? -0.415 -13.842 -3.662 1.00 78.50 191 GLY A O 1
ATOM 1511 N N . ASP A 1 192 ? 0.726 -15.745 -3.253 1.00 79.38 192 ASP A N 1
ATOM 1512 C CA . ASP A 1 192 ? -0.297 -16.662 -3.769 1.00 79.38 192 ASP A CA 1
ATOM 1513 C C . ASP A 1 192 ? -1.368 -16.988 -2.711 1.00 79.38 192 ASP A C 1
ATOM 1515 O O . ASP A 1 192 ? -2.449 -17.475 -3.040 1.00 79.38 192 ASP A O 1
ATOM 1519 N N . GLU A 1 193 ? -1.078 -16.704 -1.437 1.00 80.25 193 GLU A N 1
ATOM 1520 C CA . GLU A 1 193 ? -1.942 -16.981 -0.292 1.00 80.25 193 GLU A CA 1
ATOM 1521 C C . GLU A 1 193 ? -2.325 -15.683 0.431 1.00 80.25 193 GLU A C 1
ATOM 1523 O O . GLU A 1 193 ? -1.506 -14.782 0.623 1.00 80.25 193 GLU A O 1
ATOM 1528 N N . VAL A 1 194 ? -3.592 -15.590 0.846 1.00 79.50 194 VAL A N 1
ATOM 1529 C CA . VAL A 1 194 ? -4.106 -14.459 1.629 1.00 79.50 194 VAL A CA 1
ATOM 1530 C C . VAL A 1 194 ? -3.747 -14.678 3.095 1.00 79.50 194 VAL A C 1
ATOM 1532 O O . VAL A 1 194 ? -4.506 -15.275 3.860 1.00 79.50 194 VAL A O 1
ATOM 1535 N N . GLU A 1 195 ? -2.574 -14.189 3.487 1.00 78.06 195 GLU A N 1
ATOM 1536 C CA . GLU A 1 195 ? -2.100 -14.226 4.867 1.00 78.06 195 GLU A CA 1
ATOM 1537 C C . GLU A 1 195 ? -1.943 -12.813 5.426 1.00 78.06 195 GLU A C 1
ATOM 1539 O O . GLU A 1 195 ? -1.137 -12.018 4.957 1.00 78.06 195 GLU A O 1
ATOM 1544 N N . LEU A 1 196 ? -2.691 -12.506 6.487 1.00 76.88 196 LEU A N 1
ATOM 1545 C CA . LEU A 1 196 ? -2.661 -11.182 7.114 1.00 76.88 196 LEU A CA 1
ATOM 1546 C C . LEU A 1 196 ? -1.489 -10.995 8.087 1.00 76.88 196 LEU A C 1
ATOM 1548 O O . LEU A 1 196 ? -1.340 -9.915 8.638 1.00 76.88 196 LEU A O 1
ATOM 1552 N N . GLN A 1 197 ? -0.689 -12.035 8.351 1.00 73.12 197 GLN A N 1
ATOM 1553 C CA . GLN A 1 197 ? 0.513 -11.994 9.207 1.00 73.12 197 GLN A CA 1
ATOM 1554 C C . GLN A 1 197 ? 0.337 -11.293 10.576 1.00 73.12 197 GLN A C 1
ATOM 1556 O O . GLN A 1 197 ? 1.296 -10.789 11.153 1.00 73.12 197 GLN A O 1
ATOM 1561 N N . GLY A 1 198 ? -0.886 -11.269 11.123 1.00 70.88 198 GLY A N 1
ATOM 1562 C CA . GLY A 1 198 ? -1.195 -10.585 12.387 1.00 70.88 198 GLY A CA 1
ATOM 1563 C C . GLY A 1 198 ? -1.670 -9.146 12.282 1.00 70.88 198 GLY A C 1
ATOM 1564 O O . GLY A 1 198 ? -1.852 -8.508 13.322 1.00 70.88 198 GLY A O 1
ATOM 1565 N N . PHE A 1 199 ? -1.916 -8.651 11.064 1.00 73.62 199 PHE A N 1
ATOM 1566 C CA . PHE A 1 199 ? -2.551 -7.359 10.835 1.00 73.62 199 PHE A CA 1
ATOM 1567 C C . PHE A 1 199 ? -3.801 -7.249 11.719 1.00 73.62 199 PHE A C 1
ATOM 1569 O O . PHE A 1 199 ? -4.603 -8.195 11.775 1.00 73.62 199 PHE A O 1
ATOM 1576 N N . PRO A 1 200 ? -3.957 -6.149 12.473 1.00 74.69 200 PRO A N 1
ATOM 1577 C CA . PRO A 1 200 ? -4.935 -6.106 13.537 1.00 74.69 200 PRO A CA 1
ATOM 1578 C C . PRO A 1 200 ? -6.363 -6.229 12.970 1.00 74.69 200 PRO A C 1
ATOM 1580 O O . PRO A 1 200 ? -6.788 -5.415 12.147 1.00 74.69 200 PRO A O 1
ATOM 1583 N N . PRO A 1 201 ? -7.121 -7.262 13.392 1.00 80.56 201 PRO A N 1
ATOM 1584 C CA . PRO A 1 201 ? -8.354 -7.660 12.715 1.00 80.56 201 PRO A CA 1
ATOM 1585 C C . PRO A 1 201 ? -9.488 -6.641 12.878 1.00 80.56 201 PRO A C 1
ATOM 1587 O O . PRO A 1 201 ? -10.441 -6.658 12.105 1.00 80.56 201 PRO A O 1
ATOM 1590 N N . TRP A 1 202 ? -9.403 -5.762 13.881 1.00 83.62 202 TRP A N 1
ATOM 1591 C CA . TRP A 1 202 ? -10.407 -4.728 14.120 1.00 83.62 202 TRP A CA 1
ATOM 1592 C C . TRP A 1 202 ? -10.339 -3.607 13.079 1.00 83.62 202 TRP A C 1
ATOM 1594 O O . TRP A 1 202 ? -11.378 -3.152 12.610 1.00 83.62 202 TRP A O 1
ATOM 1604 N N . GLN A 1 203 ? -9.130 -3.201 12.693 1.00 82.25 203 GLN A N 1
ATOM 1605 C CA . GLN A 1 203 ? -8.874 -2.085 11.785 1.00 82.25 203 GLN A CA 1
ATOM 1606 C C . GLN A 1 203 ? -9.202 -2.441 10.329 1.00 82.25 203 GLN A C 1
ATOM 1608 O O . GLN A 1 203 ? -9.604 -1.571 9.569 1.00 82.25 203 GLN A O 1
ATOM 1613 N N . ILE A 1 204 ? -9.105 -3.719 9.942 1.00 85.69 204 ILE A N 1
ATOM 1614 C CA . ILE A 1 204 ? -9.316 -4.148 8.543 1.00 85.69 204 ILE A CA 1
ATOM 1615 C C . ILE A 1 204 ? -10.771 -4.403 8.148 1.00 85.69 204 ILE A C 1
ATOM 1617 O O . ILE A 1 204 ? -11.064 -4.845 7.040 1.00 85.69 204 ILE A O 1
ATOM 1621 N N . ARG A 1 205 ? -11.714 -4.153 9.057 1.00 85.88 205 ARG A N 1
ATOM 1622 C CA . ARG A 1 205 ? -13.140 -4.472 8.869 1.00 85.88 205 ARG A CA 1
ATOM 1623 C C . ARG A 1 205 ? -13.798 -3.771 7.669 1.00 85.88 205 ARG A C 1
ATOM 1625 O O . ARG A 1 205 ? -14.832 -4.238 7.204 1.00 85.88 205 ARG A O 1
ATOM 1632 N N . LEU A 1 206 ? -13.242 -2.643 7.222 1.00 88.62 206 LEU A N 1
ATOM 1633 C CA . LEU A 1 206 ? -13.730 -1.840 6.092 1.00 88.62 206 LEU A CA 1
ATOM 1634 C C . LEU A 1 206 ? -12.665 -1.682 4.995 1.00 88.62 206 LEU A C 1
ATOM 1636 O O . LEU A 1 206 ? -12.812 -0.832 4.121 1.00 88.62 206 LEU A O 1
ATOM 1640 N N . THR A 1 207 ? -11.594 -2.469 5.061 1.00 89.62 207 THR A N 1
ATOM 1641 C CA . THR A 1 207 ? -10.460 -2.364 4.146 1.00 89.62 207 THR A CA 1
ATOM 1642 C C . THR A 1 207 ? -10.718 -3.165 2.880 1.00 89.62 207 THR A C 1
ATOM 1644 O O . THR A 1 207 ? -11.220 -4.289 2.933 1.00 89.62 207 THR A O 1
ATOM 1647 N N . GLU A 1 208 ? -10.373 -2.580 1.738 1.00 90.50 208 GLU A N 1
ATOM 1648 C CA . GLU A 1 208 ? -10.355 -3.274 0.452 1.00 90.50 208 GLU A CA 1
ATOM 1649 C C . GLU A 1 208 ? -9.057 -4.093 0.330 1.00 90.50 208 GLU A C 1
ATOM 1651 O O . GLU A 1 208 ? -7.994 -3.625 0.744 1.00 90.50 208 GLU A O 1
ATOM 1656 N N . PHE A 1 209 ? -9.149 -5.312 -0.213 1.00 88.06 209 PHE A N 1
ATOM 1657 C CA . PHE A 1 209 ? -8.026 -6.237 -0.428 1.00 88.06 209 PHE A CA 1
ATOM 1658 C C . PHE A 1 209 ? -7.789 -6.459 -1.923 1.00 88.06 209 PHE A C 1
ATOM 1660 O O . PHE A 1 209 ? -8.801 -6.566 -2.657 1.00 88.06 209 PHE A O 1
#

Foldseek 3Di:
DVVVVVVVVVVVVVVVVVVVVVVVVVVVVVVVVCVVPPPPCLDLVNLQVVLPPPPDDWQEEEEEDDPPDDDPVNVVSVLSSLVSHPRHQEYEYQDLDDPPPVPPPPDDPPCVRYPHDHPPPDDDDDDPDDRASQCVLVVVLVVLVVVLVVVCVVPPPPDPPPPRDDPDPVVSCVVSADPVDAQTQEYDDDDPDPDPSNVRPSSCPNHHD

Radius of gyration: 30.34 Å; Cα contacts (8 Å, |Δi|>4): 175; chains: 1; bounding box: 67×33×113 Å

Secondary structure (DSSP, 8-state):
-HHHHHHHHHHHHHHHHHHHHHHHHHHHHHHHHHHHHS--TTSHHHHHHHHTT-S---SEEEEE--TTT--HHHHHHHHHHHHHSTT--EEEE--SS---GGGT--S----TT-B---TT----S--S----HHHHHHHHHHHHHHHHHHHHHHT--SS--TTS--S-HHHHHHHH-BTTBPPPSEEEE-SSS---TT--TTGGGG-B-

Mean predicted aligned error: 14.8 Å

Nearest PDB structures (foldseek):
  3hly-assembly2_B  TM=3.449E-01  e=2.056E+00  Synechococcus elongatus PCC 6301
  6su7-assembly3_C  TM=3.799E-01  e=5.437E+00  Persicaria tinctoria
  6su6-assembly1_A  TM=3.568E-01  e=5.096E+00  Persicaria tinctoria

Solvent-accessible surface area (backbone atoms only — not comparable to full-atom values): 12835 Å² total; per-residue (Å²): 112,71,66,62,54,51,53,51,53,54,49,55,53,50,53,50,52,49,52,54,49,51,55,53,51,48,49,57,49,49,54,56,48,46,63,71,63,54,70,59,73,85,34,49,72,49,44,34,60,67,50,68,77,52,93,74,70,52,47,26,38,33,39,36,70,35,97,84,78,70,47,72,71,52,51,56,49,51,54,49,49,44,65,29,33,89,56,40,48,36,53,38,53,68,69,84,77,78,95,66,69,93,79,71,71,89,64,92,67,93,49,88,73,51,59,76,51,64,87,73,84,84,73,77,98,68,78,98,81,77,96,50,50,49,47,53,31,60,49,50,52,53,48,53,53,48,52,56,52,48,53,51,64,76,60,58,67,94,58,99,51,89,86,61,81,67,98,37,72,64,65,52,42,68,69,70,53,42,94,92,53,68,62,37,42,33,38,51,76,43,70,98,64,97,72,68,67,25,60,40,69,78,49,50,74,77,36,44,116

Organism: NCBI:txid1907219

InterPro domains:
  IPR036424 Decaprenyl diphosphate synthase-like superfamily [G3DSA:3.40.1180.10] (134-209)
  IPR036424 Decaprenyl diphosphate synthase-like superfamily [SSF64005] (135-209)
  IPR038887 Dehydrodolichyl diphosphate synthase complex subunit Nus1 [PTHR21528] (135-209)